Protein AF-A0A7S4M458-F1 (afdb_monomer_lite)

Sequence (243 aa):
MRLVVQAQMPAEQEKVRGAFAAIGSEARRTLVQEMSLSGIENEAFERTPSLLGRPAFLVYYSPAFLRSCVRDDPQATLCILAEVYRAARLMFPRVDQKMEHRSAEDRRTGEAGDHFGPATGNTATTSSSSNDNAGSGSGVTIFIDQLKARTSVSQILGEAENGRCWVLVRKGTTEASVETMELGNVAFQPTQLSEYVLLRLWRGAFAISDPNVHGRGAGGSDRSVLTALSVRTAVRRRPTVHK

Foldseek 3Di:
DVLLVLLVDPVLSVLLVVLLVQFDPQLNCLCLLQVQDPLDAPDGDPPHPPDDWDDHEDEPCLSLLSNQASVPPSNLSSSLVSLLSVFVCVLPPTDPPVVPVVVVVVVPPPDPDDDDDDDDDDDPPPPPPPCPVPVPSQYAYEYEVVSSVDRYLCVQLCCVVVQKFWKWFAPDNRYIYIDIDRVVVVVPCPPRVSGIDTRPSNPVSSPRPPVPCPDDDDDDDDDDPPPDDPPPPPPDDDDDDDD

Organism: NCBI:txid72548

pLDDT: mean 77.65, std 20.91, range [34.03, 98.12]

Structure (mmCIF, N/CA/C/O backbone):
data_AF-A0A7S4M458-F1
#
_entry.id   AF-A0A7S4M458-F1
#
loop_
_atom_site.group_PDB
_atom_site.id
_atom_site.type_symbol
_atom_site.label_atom_id
_atom_site.label_alt_id
_atom_site.label_comp_id
_atom_site.label_asym_id
_atom_site.label_entity_id
_atom_site.label_seq_id
_atom_site.pdbx_PDB_ins_code
_atom_site.Cartn_x
_atom_site.Cartn_y
_atom_site.Cartn_z
_atom_site.occupancy
_atom_site.B_iso_or_equiv
_atom_site.auth_seq_id
_atom_site.auth_comp_id
_atom_site.auth_asym_id
_atom_site.auth_atom_id
_atom_site.pdbx_PDB_model_num
ATOM 1 N N . MET A 1 1 ? -8.024 -4.322 -14.444 1.00 69.69 1 MET A N 1
ATOM 2 C CA . MET A 1 1 ? -7.244 -4.328 -13.184 1.00 69.69 1 MET A CA 1
ATOM 3 C C . MET A 1 1 ? -6.780 -2.900 -12.912 1.00 69.69 1 MET A C 1
ATOM 5 O O . MET A 1 1 ? -6.131 -2.335 -13.784 1.00 69.69 1 MET A O 1
ATOM 9 N N . ARG A 1 2 ? -7.142 -2.293 -11.771 1.00 88.12 2 ARG A N 1
ATOM 10 C CA . ARG A 1 2 ? -6.861 -0.868 -11.476 1.00 88.12 2 ARG A CA 1
ATOM 11 C C . ARG A 1 2 ? -5.360 -0.518 -11.520 1.00 88.12 2 ARG A C 1
ATOM 13 O O . ARG A 1 2 ? -5.024 0.571 -11.962 1.00 88.12 2 ARG A O 1
ATOM 20 N N . LEU A 1 3 ? -4.473 -1.461 -11.178 1.00 90.25 3 LEU A N 1
ATOM 21 C CA . LEU A 1 3 ? -3.007 -1.301 -11.243 1.00 90.25 3 LEU A CA 1
ATOM 22 C C . LEU A 1 3 ? -2.490 -0.854 -12.618 1.00 90.25 3 LEU A C 1
ATOM 24 O O . LEU A 1 3 ? -1.633 0.015 -12.704 1.00 90.25 3 LEU A O 1
ATOM 28 N N . VAL A 1 4 ? -3.029 -1.422 -13.699 1.00 91.75 4 VAL A N 1
ATOM 29 C CA . VAL A 1 4 ? -2.600 -1.088 -15.067 1.00 91.75 4 VAL A CA 1
ATOM 30 C C . VAL A 1 4 ? -2.934 0.374 -15.381 1.00 91.75 4 VAL A C 1
ATOM 32 O O . VAL A 1 4 ? -2.103 1.111 -15.897 1.00 91.75 4 VAL A O 1
ATOM 35 N N . VAL A 1 5 ? -4.118 0.840 -14.978 1.00 92.38 5 VAL A N 1
ATOM 36 C CA . VAL A 1 5 ? -4.527 2.240 -15.175 1.00 92.38 5 VAL A CA 1
ATOM 37 C C . VAL A 1 5 ? -3.615 3.200 -14.400 1.00 92.38 5 VAL A C 1
ATOM 39 O O . VAL A 1 5 ? -3.281 4.270 -14.901 1.00 92.38 5 VAL A O 1
ATOM 42 N N . GLN A 1 6 ? -3.150 2.805 -13.211 1.00 91.94 6 GLN A N 1
ATOM 43 C CA . GLN A 1 6 ? -2.259 3.626 -12.383 1.00 91.94 6 GLN A CA 1
ATOM 44 C C . GLN A 1 6 ? -0.872 3.854 -13.000 1.00 91.94 6 GLN A C 1
ATOM 46 O O . GLN A 1 6 ? -0.263 4.885 -12.723 1.00 91.94 6 GLN A O 1
ATOM 51 N N . ALA A 1 7 ? -0.381 2.932 -13.834 1.00 92.56 7 ALA A N 1
ATOM 52 C CA . ALA A 1 7 ? 0.909 3.077 -14.510 1.00 92.56 7 ALA A CA 1
ATOM 53 C C . ALA A 1 7 ? 0.890 4.157 -15.608 1.00 92.56 7 ALA A C 1
ATOM 55 O O . ALA A 1 7 ? 1.931 4.709 -15.928 1.00 92.56 7 ALA A O 1
ATOM 56 N N . GLN A 1 8 ? -0.286 4.502 -16.153 1.00 92.44 8 GLN A N 1
ATOM 57 C CA . GLN A 1 8 ? -0.518 5.514 -17.201 1.00 92.44 8 GLN A CA 1
ATOM 58 C C . GLN A 1 8 ? 0.159 5.252 -18.564 1.00 92.44 8 GLN A C 1
ATOM 60 O O . GLN A 1 8 ? -0.507 5.383 -19.587 1.00 92.44 8 GLN A O 1
ATOM 65 N N . MET A 1 9 ? 1.430 4.846 -18.607 1.00 95.50 9 MET A N 1
ATOM 66 C CA . MET A 1 9 ? 2.204 4.634 -19.834 1.00 95.50 9 MET A CA 1
ATOM 67 C C . MET A 1 9 ? 2.137 3.172 -20.305 1.00 95.50 9 MET A C 1
ATOM 69 O O . MET A 1 9 ? 2.402 2.280 -19.498 1.00 95.50 9 MET A O 1
ATOM 73 N N . PRO A 1 10 ? 1.888 2.881 -21.600 1.00 95.81 10 PRO A N 1
ATOM 74 C CA . PRO A 1 10 ? 1.777 1.504 -22.105 1.00 95.81 10 PRO A CA 1
ATOM 75 C C . PRO A 1 10 ? 2.987 0.606 -21.796 1.00 95.81 10 PRO A C 1
ATOM 77 O O . PRO A 1 10 ? 2.829 -0.556 -21.432 1.00 95.81 10 PRO A O 1
ATOM 80 N N . ALA A 1 11 ? 4.206 1.148 -21.868 1.00 95.75 11 ALA A N 1
ATOM 81 C CA . ALA A 1 11 ? 5.416 0.394 -21.537 1.00 95.75 11 ALA A CA 1
ATOM 82 C C . ALA A 1 11 ? 5.477 -0.005 -20.048 1.00 95.75 11 ALA A C 1
ATOM 84 O O . ALA A 1 11 ? 5.931 -1.094 -19.708 1.00 95.75 11 ALA A O 1
ATOM 85 N N . GLU A 1 12 ? 5.000 0.859 -19.149 1.00 95.44 12 GLU A N 1
ATOM 86 C CA . GLU A 1 12 ? 4.942 0.578 -17.710 1.00 95.44 12 GLU A CA 1
ATOM 87 C C . GLU A 1 12 ? 3.776 -0.364 -17.380 1.00 95.44 12 GLU A C 1
ATOM 89 O O . GLU A 1 12 ? 3.920 -1.252 -16.543 1.00 95.44 12 GLU A O 1
ATOM 94 N N . GLN A 1 13 ? 2.655 -0.246 -18.097 1.00 96.19 13 GLN A N 1
ATOM 95 C CA . GLN A 1 13 ? 1.521 -1.169 -18.007 1.00 96.19 13 GLN A CA 1
ATOM 96 C C . GLN A 1 13 ? 1.929 -2.620 -18.275 1.00 96.19 13 GLN A C 1
ATOM 98 O O . GLN A 1 13 ? 1.518 -3.519 -17.536 1.00 96.19 13 GLN A O 1
ATOM 103 N N . GLU A 1 14 ? 2.769 -2.845 -19.288 1.00 96.44 14 GLU A N 1
ATOM 104 C CA . GLU A 1 14 ? 3.274 -4.180 -19.608 1.00 96.44 14 GLU A CA 1
ATOM 105 C C . GLU A 1 14 ? 4.145 -4.744 -18.481 1.00 96.44 14 GLU A C 1
ATOM 107 O O . GLU A 1 14 ? 3.958 -5.887 -18.058 1.00 96.44 14 GLU A O 1
ATOM 112 N N . LYS A 1 15 ? 5.038 -3.916 -17.919 1.00 96.50 15 LYS A N 1
ATOM 113 C CA . LYS A 1 15 ? 5.864 -4.298 -16.763 1.00 96.50 15 LYS A CA 1
ATOM 114 C C . LYS A 1 15 ? 5.006 -4.669 -15.557 1.00 96.50 15 LYS A C 1
ATOM 116 O O . LYS A 1 15 ? 5.254 -5.698 -14.933 1.00 96.50 15 LYS A O 1
ATOM 121 N N . VAL A 1 16 ? 3.973 -3.877 -15.252 1.00 96.81 16 VAL A N 1
ATOM 122 C CA . VAL A 1 16 ? 3.023 -4.173 -14.166 1.00 96.81 16 VAL A CA 1
ATOM 123 C C . VAL A 1 16 ? 2.311 -5.499 -14.412 1.00 96.81 16 VAL A C 1
ATOM 125 O O . VAL A 1 16 ? 2.183 -6.298 -13.487 1.00 96.81 16 VAL A O 1
ATOM 128 N N . ARG A 1 17 ? 1.866 -5.763 -15.646 1.00 96.31 17 ARG A N 1
ATOM 129 C CA . ARG A 1 17 ? 1.184 -7.013 -16.005 1.00 96.31 17 ARG A CA 1
ATOM 130 C C . ARG A 1 17 ? 2.093 -8.227 -15.818 1.00 96.31 17 ARG A C 1
ATOM 132 O O . ARG A 1 17 ? 1.684 -9.185 -15.161 1.00 96.31 17 ARG A O 1
ATOM 139 N N . GLY A 1 18 ? 3.314 -8.168 -16.351 1.00 95.81 18 GLY A N 1
ATOM 140 C CA . GLY A 1 18 ? 4.311 -9.229 -16.196 1.00 95.81 18 GLY A CA 1
ATOM 141 C C . GLY A 1 18 ? 4.670 -9.465 -14.728 1.00 95.81 18 GLY A C 1
ATOM 142 O O . GLY A 1 18 ? 4.624 -10.597 -14.249 1.00 95.81 18 GLY A O 1
ATOM 143 N N . ALA A 1 19 ? 4.925 -8.393 -13.975 1.00 95.81 19 ALA A N 1
ATOM 144 C CA . ALA A 1 19 ? 5.232 -8.489 -12.552 1.00 95.81 19 ALA A CA 1
ATOM 145 C C . ALA A 1 19 ? 4.067 -9.059 -11.738 1.00 95.81 19 ALA A C 1
ATOM 147 O O . ALA A 1 19 ? 4.275 -9.932 -10.903 1.00 95.81 19 ALA A O 1
ATOM 148 N N . PHE A 1 20 ? 2.830 -8.643 -12.010 1.00 95.75 20 PHE A N 1
ATOM 149 C CA . PHE A 1 20 ? 1.653 -9.175 -11.325 1.00 95.75 20 PHE A CA 1
ATOM 150 C C . PHE A 1 20 ? 1.470 -10.686 -11.554 1.00 95.75 20 PHE A C 1
ATOM 152 O O . PHE A 1 20 ? 1.022 -11.407 -10.659 1.00 95.75 20 PHE A O 1
ATOM 159 N N . ALA A 1 21 ? 1.834 -11.184 -12.739 1.00 94.88 21 ALA A N 1
ATOM 160 C CA . ALA A 1 21 ? 1.835 -12.614 -13.034 1.00 94.88 21 ALA A CA 1
ATOM 161 C C . ALA A 1 21 ? 2.966 -13.379 -12.320 1.00 94.88 21 ALA A C 1
ATOM 163 O O . ALA A 1 21 ? 2.803 -14.574 -12.065 1.00 94.88 21 ALA A O 1
ATOM 164 N N . ALA A 1 22 ? 4.062 -12.702 -11.967 1.00 94.19 22 ALA A N 1
ATOM 165 C CA . ALA A 1 22 ? 5.244 -13.286 -11.330 1.00 94.19 22 ALA A CA 1
ATOM 166 C C . ALA A 1 22 ? 5.231 -13.230 -9.788 1.00 94.19 22 ALA A C 1
ATOM 168 O O . ALA A 1 22 ? 5.805 -14.106 -9.148 1.00 94.19 22 ALA A O 1
ATOM 169 N N . ILE A 1 23 ? 4.562 -12.248 -9.167 1.00 94.19 23 ILE A N 1
ATOM 170 C CA . ILE A 1 23 ? 4.519 -12.134 -7.696 1.00 94.19 23 ILE A CA 1
ATOM 171 C C . ILE A 1 23 ? 3.819 -13.331 -7.031 1.00 94.19 23 ILE A C 1
ATOM 173 O O . ILE A 1 23 ? 2.905 -13.942 -7.596 1.00 94.19 23 ILE A O 1
ATOM 177 N N . GLY A 1 24 ? 4.194 -13.622 -5.783 1.00 91.31 24 GLY A N 1
ATOM 178 C CA . GLY A 1 24 ? 3.616 -14.710 -4.993 1.00 91.31 24 GLY A CA 1
ATOM 179 C C . GLY A 1 24 ? 2.088 -14.640 -4.856 1.00 91.31 24 GLY A C 1
ATOM 180 O O . GLY A 1 24 ? 1.468 -13.571 -4.905 1.00 91.31 24 GLY A O 1
ATOM 181 N N . SER A 1 25 ? 1.462 -15.802 -4.662 1.00 93.50 25 SER A N 1
ATOM 182 C CA . SER A 1 25 ? -0.001 -15.937 -4.625 1.00 93.50 25 SER A CA 1
ATOM 183 C C . SER A 1 25 ? -0.663 -15.143 -3.488 1.00 93.50 25 SER A C 1
ATOM 185 O O . SER A 1 25 ? -1.759 -14.621 -3.685 1.00 93.50 25 SER A O 1
ATOM 187 N N . GLU A 1 26 ? -0.004 -14.989 -2.332 1.00 93.62 26 GLU A N 1
ATOM 188 C CA . GLU A 1 26 ? -0.490 -14.172 -1.203 1.00 93.62 26 GLU A CA 1
ATOM 189 C C . GLU A 1 26 ? -0.590 -12.684 -1.578 1.00 93.62 26 GLU A C 1
ATOM 191 O O . GLU A 1 26 ? -1.645 -12.066 -1.405 1.00 93.62 26 GLU A O 1
ATOM 196 N N . ALA A 1 27 ? 0.482 -12.115 -2.138 1.00 94.75 27 ALA A N 1
ATOM 197 C CA . ALA A 1 27 ? 0.521 -10.715 -2.557 1.00 94.75 27 ALA A CA 1
ATOM 198 C C . ALA A 1 27 ? -0.504 -10.445 -3.665 1.00 94.75 27 ALA A C 1
ATOM 200 O O . ALA A 1 27 ? -1.299 -9.508 -3.579 1.00 94.75 27 ALA A O 1
ATOM 201 N N . ARG A 1 28 ? -0.551 -11.332 -4.666 1.00 94.94 28 ARG A N 1
ATOM 202 C CA . ARG A 1 28 ? -1.519 -11.264 -5.764 1.00 94.94 28 ARG A CA 1
ATOM 203 C C . ARG A 1 28 ? -2.957 -11.304 -5.257 1.00 94.94 28 ARG A C 1
ATOM 205 O O . ARG A 1 28 ? -3.752 -10.451 -5.639 1.00 94.94 28 ARG A O 1
ATOM 212 N N . ARG A 1 29 ? -3.285 -12.252 -4.368 1.00 93.56 29 ARG A N 1
ATOM 213 C CA . ARG A 1 29 ? -4.617 -12.368 -3.754 1.00 93.56 29 ARG A CA 1
ATOM 214 C C . ARG A 1 29 ? -4.989 -11.088 -3.019 1.00 93.56 29 ARG A C 1
ATOM 216 O O . ARG A 1 29 ? -6.092 -10.598 -3.221 1.00 93.56 29 ARG A O 1
ATOM 223 N N . THR A 1 30 ? -4.067 -10.536 -2.232 1.00 94.69 30 THR A N 1
ATOM 224 C CA . THR A 1 30 ? -4.286 -9.292 -1.481 1.00 94.69 30 THR A CA 1
ATOM 225 C C . THR A 1 30 ? -4.606 -8.129 -2.419 1.00 94.69 30 THR A C 1
ATOM 227 O O . THR A 1 30 ? -5.606 -7.445 -2.218 1.00 94.69 30 THR A O 1
ATOM 230 N N . LEU A 1 31 ? -3.825 -7.944 -3.490 1.00 95.62 31 LEU A N 1
ATOM 231 C CA . LEU A 1 31 ? -4.075 -6.896 -4.486 1.00 95.62 31 LEU A CA 1
ATOM 232 C C . LEU A 1 31 ? -5.420 -7.084 -5.201 1.00 95.62 31 LEU A C 1
ATOM 234 O O . LEU A 1 31 ? -6.180 -6.126 -5.308 1.00 95.62 31 LEU A O 1
ATOM 238 N N . VAL A 1 32 ? -5.751 -8.300 -5.658 1.00 94.06 32 VAL A N 1
ATOM 239 C CA . VAL A 1 32 ? -7.060 -8.586 -6.287 1.00 94.06 32 VAL A CA 1
ATOM 240 C C . VAL A 1 32 ? -8.198 -8.266 -5.327 1.00 94.06 32 VAL A C 1
ATOM 242 O O . VAL A 1 32 ? -9.151 -7.582 -5.694 1.00 94.06 32 VAL A O 1
ATOM 245 N N . GLN A 1 33 ? -8.096 -8.762 -4.099 1.00 92.88 33 GLN A N 1
ATOM 246 C CA . GLN A 1 33 ? -9.137 -8.652 -3.092 1.00 92.88 33 GLN A CA 1
ATOM 247 C C .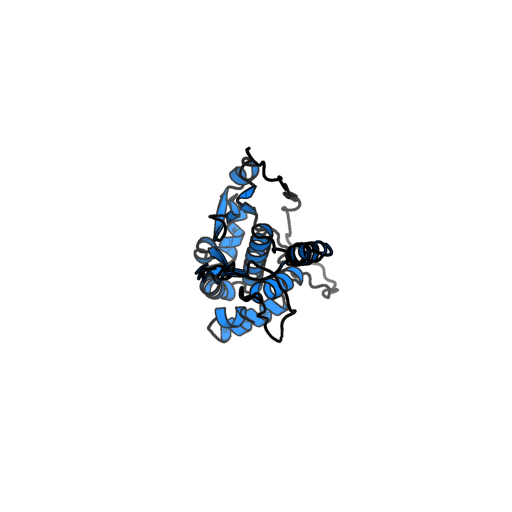 GLN A 1 33 ? -9.371 -7.208 -2.657 1.00 92.88 33 GLN A C 1
ATOM 249 O O . GLN A 1 33 ? -10.516 -6.787 -2.567 1.00 92.88 33 GLN A O 1
ATOM 254 N N . GLU A 1 34 ? -8.316 -6.450 -2.377 1.00 94.81 34 GLU A N 1
ATOM 255 C CA . GLU A 1 34 ? -8.463 -5.111 -1.808 1.00 94.81 34 GLU A CA 1
ATOM 256 C C . GLU A 1 34 ? -8.700 -4.049 -2.887 1.00 94.81 34 GLU A C 1
ATOM 258 O O . GLU A 1 34 ? -9.486 -3.128 -2.679 1.00 94.81 34 GLU A O 1
ATOM 263 N N . MET A 1 35 ? -8.123 -4.203 -4.084 1.00 93.94 35 MET A N 1
ATOM 264 C CA . MET A 1 35 ? -8.357 -3.248 -5.174 1.00 93.94 35 MET A CA 1
ATOM 265 C C . MET A 1 35 ? -9.687 -3.452 -5.901 1.00 93.94 35 MET A C 1
ATOM 267 O O . MET A 1 35 ? -10.073 -2.587 -6.688 1.00 93.94 35 MET A O 1
ATOM 271 N N . SER A 1 36 ? -10.382 -4.566 -5.669 1.00 92.06 36 SER A N 1
ATOM 272 C CA . SER A 1 36 ? -11.717 -4.811 -6.224 1.00 92.06 36 SER A CA 1
ATOM 273 C C . SER A 1 36 ? -12.857 -4.273 -5.372 1.00 92.06 36 SER A C 1
ATOM 275 O O . SER A 1 36 ? -13.982 -4.206 -5.854 1.00 92.06 36 SER A O 1
ATOM 277 N N . LEU A 1 37 ? -12.580 -3.830 -4.146 1.00 91.44 37 LEU A N 1
ATOM 278 C CA . LEU A 1 37 ? -13.585 -3.165 -3.328 1.00 91.44 37 LEU A CA 1
ATOM 279 C C . LEU A 1 37 ? -13.875 -1.769 -3.905 1.00 91.44 37 LEU A C 1
ATOM 281 O O . LEU A 1 37 ? -12.961 -0.971 -4.153 1.00 91.44 37 LEU A O 1
ATOM 285 N N . SER A 1 38 ? -15.154 -1.481 -4.142 1.00 88.31 38 SER A N 1
ATOM 286 C CA . SER A 1 38 ? -15.642 -0.169 -4.589 1.00 88.31 38 SER A CA 1
ATOM 287 C C . SER A 1 38 ? -15.814 0.803 -3.418 1.00 88.31 38 SER A C 1
ATOM 289 O O . SER A 1 38 ? -15.596 1.997 -3.579 1.00 88.31 38 SER A O 1
ATOM 291 N N . GLY A 1 39 ? -16.171 0.287 -2.236 1.00 87.12 39 GLY A N 1
ATOM 292 C CA . GLY A 1 39 ? -16.609 1.095 -1.092 1.00 87.12 39 GLY A CA 1
ATOM 293 C C . GLY A 1 39 ? -18.079 1.513 -1.166 1.00 87.12 39 GLY A C 1
ATOM 294 O O . GLY A 1 39 ? -18.592 2.067 -0.196 1.00 87.12 39 GLY A O 1
ATOM 295 N N . ILE A 1 40 ? -18.751 1.198 -2.275 1.00 86.00 40 ILE A N 1
ATOM 296 C CA . ILE A 1 40 ? -20.174 1.429 -2.507 1.00 86.00 40 ILE A CA 1
ATOM 297 C C . ILE A 1 40 ? -20.912 0.126 -2.206 1.00 86.00 40 ILE A C 1
ATOM 299 O O . ILE A 1 40 ? -20.499 -0.961 -2.616 1.00 86.00 40 ILE A O 1
ATOM 303 N N . GLU A 1 41 ? -21.981 0.229 -1.425 1.00 81.88 41 GLU A N 1
ATOM 304 C CA . GLU A 1 41 ? -22.763 -0.927 -1.009 1.00 81.88 41 GLU A CA 1
ATOM 305 C C . GLU A 1 41 ? -23.444 -1.593 -2.210 1.00 81.88 41 GLU A C 1
ATOM 307 O O . GLU A 1 41 ? -23.962 -0.914 -3.092 1.00 81.88 41 GLU A O 1
ATOM 312 N N . ASN A 1 42 ? -23.421 -2.928 -2.250 1.00 80.06 42 ASN A N 1
ATOM 313 C CA . ASN A 1 42 ? -23.964 -3.754 -3.336 1.00 80.06 42 ASN A CA 1
ATOM 314 C C . ASN A 1 42 ? -23.340 -3.529 -4.728 1.00 80.06 42 ASN A C 1
ATOM 316 O O . ASN A 1 42 ? -23.795 -4.136 -5.696 1.00 80.06 42 ASN A O 1
ATOM 320 N N . GLU A 1 43 ? -22.275 -2.731 -4.848 1.00 85.75 43 GLU A N 1
ATOM 321 C CA . GLU A 1 43 ? -21.524 -2.604 -6.095 1.00 85.75 43 GLU A CA 1
ATOM 322 C C . GLU A 1 43 ? -20.380 -3.623 -6.136 1.00 85.75 43 GLU A C 1
ATOM 324 O O . GLU A 1 43 ? -19.501 -3.642 -5.270 1.00 85.75 43 GLU A O 1
ATOM 329 N N . ALA A 1 44 ? -20.366 -4.454 -7.177 1.00 86.25 44 ALA A N 1
ATOM 330 C CA . ALA A 1 44 ? -19.295 -5.401 -7.453 1.00 86.25 44 ALA A CA 1
ATOM 331 C C . ALA A 1 44 ? -18.885 -5.323 -8.927 1.00 86.25 44 ALA A C 1
ATOM 333 O O . ALA A 1 44 ? -19.715 -5.147 -9.817 1.00 86.25 44 ALA A O 1
ATOM 334 N N . PHE A 1 45 ? -17.592 -5.495 -9.198 1.00 85.88 45 PHE A N 1
ATOM 335 C CA . PHE A 1 45 ? -17.107 -5.627 -10.568 1.00 85.88 45 PHE A CA 1
ATOM 336 C C . PHE A 1 45 ? -17.444 -7.016 -11.110 1.00 85.88 45 PHE A C 1
ATOM 338 O O . PHE A 1 45 ? -17.079 -8.010 -10.490 1.00 85.88 45 PHE A O 1
ATOM 345 N N . GLU A 1 46 ? -18.021 -7.080 -12.311 1.00 86.75 46 GLU A N 1
ATOM 346 C CA . GLU A 1 46 ? -18.479 -8.310 -12.985 1.00 86.75 46 GLU A CA 1
ATOM 347 C C . GLU A 1 46 ? -17.467 -9.473 -12.943 1.00 86.75 46 GLU A C 1
ATOM 349 O O . GLU A 1 46 ? -17.832 -10.629 -12.765 1.00 86.75 46 GLU A O 1
ATOM 354 N N . ARG A 1 47 ? -16.169 -9.171 -13.077 1.00 84.75 47 ARG A N 1
ATOM 355 C CA . ARG A 1 47 ? -15.086 -10.172 -13.132 1.00 84.75 47 ARG A CA 1
ATOM 356 C C . ARG A 1 47 ? -14.366 -10.407 -11.808 1.00 84.75 47 ARG A C 1
ATOM 358 O O . ARG A 1 47 ? -13.259 -10.950 -11.808 1.00 84.75 47 ARG A O 1
ATOM 365 N N . THR A 1 48 ? -14.931 -9.960 -10.695 1.00 79.50 48 THR A N 1
ATOM 366 C CA . THR A 1 48 ? -14.301 -10.131 -9.385 1.00 79.50 48 THR A CA 1
ATOM 367 C C . THR A 1 48 ? -15.254 -10.864 -8.457 1.00 79.50 48 THR A C 1
ATOM 369 O O . THR A 1 48 ? -16.459 -10.651 -8.568 1.00 79.50 48 THR A O 1
ATOM 372 N N . PRO A 1 49 ? -14.764 -11.740 -7.557 1.00 73.81 49 PRO A N 1
ATOM 373 C CA . PRO A 1 49 ? -15.640 -12.360 -6.578 1.00 73.81 49 PRO A CA 1
ATOM 374 C C . PRO A 1 49 ? -16.409 -11.263 -5.848 1.00 73.81 49 PRO A C 1
ATOM 376 O O . PRO A 1 49 ? -15.813 -10.234 -5.518 1.00 73.81 49 PRO A O 1
ATOM 379 N N . SER A 1 50 ? -17.705 -11.477 -5.621 1.00 69.25 50 SER A N 1
ATOM 380 C CA . SER A 1 50 ? -18.581 -10.563 -4.886 1.00 69.25 50 SER A CA 1
ATOM 381 C C . SER A 1 50 ? -18.124 -10.480 -3.431 1.00 69.25 50 SER A C 1
ATOM 383 O O . SER A 1 50 ? -18.675 -11.108 -2.529 1.00 69.25 50 SER A O 1
ATOM 385 N N . LEU A 1 51 ? -17.031 -9.760 -3.205 1.00 73.38 51 LEU A N 1
ATOM 386 C CA . LEU A 1 51 ? -16.469 -9.520 -1.896 1.00 73.38 51 LEU A CA 1
ATOM 387 C C . LEU A 1 51 ? -17.232 -8.352 -1.300 1.00 73.38 51 LEU A C 1
ATOM 389 O O . LEU A 1 51 ? -16.835 -7.198 -1.419 1.00 73.38 51 LEU A O 1
ATOM 393 N N . LEU A 1 52 ? -18.335 -8.683 -0.642 1.00 72.00 52 LEU A N 1
ATOM 394 C CA . LEU A 1 52 ? -18.995 -7.760 0.260 1.00 72.00 52 LEU A CA 1
ATOM 395 C C . LEU A 1 52 ? -18.053 -7.498 1.441 1.00 72.00 52 LEU A C 1
ATOM 397 O O . LEU A 1 52 ? -17.418 -8.409 1.986 1.00 72.00 52 LEU A O 1
ATOM 401 N N . GLY A 1 53 ? -17.888 -6.231 1.793 1.00 73.06 53 GLY A N 1
ATOM 402 C CA . GLY A 1 53 ? -17.050 -5.852 2.918 1.00 73.06 53 GLY A CA 1
ATOM 403 C C . GLY A 1 53 ? -16.573 -4.416 2.837 1.00 73.06 53 GLY A C 1
ATOM 404 O O . GLY A 1 53 ? -16.042 -3.961 1.827 1.00 73.06 53 GLY A O 1
ATOM 405 N N . ARG A 1 54 ? -16.725 -3.720 3.955 1.00 82.88 54 ARG A N 1
ATOM 406 C CA . ARG A 1 54 ? -16.213 -2.374 4.191 1.00 82.88 54 ARG A CA 1
ATOM 407 C C . ARG A 1 54 ? -15.247 -2.417 5.382 1.00 82.88 54 ARG A C 1
ATOM 409 O O . ARG A 1 54 ? -15.418 -3.288 6.232 1.00 82.88 54 ARG A O 1
ATOM 416 N N . PRO A 1 55 ? -14.253 -1.520 5.476 1.00 93.06 55 PRO A N 1
ATOM 417 C CA . PRO A 1 55 ? -14.013 -0.399 4.570 1.00 93.06 55 PRO A CA 1
ATOM 418 C C . PRO A 1 55 ? -13.282 -0.784 3.277 1.00 93.06 55 PRO A C 1
ATOM 420 O O . PRO A 1 55 ? -12.560 -1.788 3.249 1.00 93.06 55 PRO A O 1
ATOM 423 N N . ALA A 1 56 ? -13.455 0.029 2.231 1.00 94.31 56 ALA A N 1
ATOM 424 C CA . ALA A 1 56 ? -12.611 0.011 1.034 1.00 94.31 56 ALA A CA 1
ATOM 425 C C . ALA A 1 56 ? -11.434 0.979 1.205 1.00 94.31 56 ALA A C 1
ATOM 427 O O . ALA A 1 56 ? -11.548 1.983 1.908 1.00 94.31 56 ALA A O 1
ATOM 428 N N . PHE A 1 57 ? -10.303 0.683 0.567 1.00 95.94 57 PHE A N 1
ATOM 429 C CA . PHE A 1 57 ? -9.073 1.448 0.753 1.00 95.94 57 PHE A CA 1
ATOM 430 C C . PHE A 1 57 ? -8.751 2.335 -0.446 1.00 95.94 57 PHE A C 1
ATOM 432 O O . PHE A 1 57 ? -8.570 1.847 -1.565 1.00 95.94 57 PHE A O 1
ATOM 439 N N . LEU A 1 58 ? -8.578 3.628 -0.181 1.00 96.38 58 LEU A N 1
ATOM 440 C CA . LEU A 1 58 ? -7.974 4.580 -1.102 1.00 96.38 58 LEU A CA 1
ATOM 441 C C . LEU A 1 58 ? -6.504 4.774 -0.716 1.00 96.38 58 LEU A C 1
ATOM 443 O O . LEU A 1 58 ? -6.198 5.488 0.231 1.00 96.38 58 LEU A O 1
ATOM 447 N N . VAL A 1 59 ? -5.580 4.152 -1.450 1.00 97.50 59 VAL A N 1
ATOM 448 C CA . VAL A 1 59 ? -4.138 4.353 -1.225 1.00 97.50 59 VAL A CA 1
ATOM 449 C C . VAL A 1 59 ? -3.677 5.591 -1.992 1.00 97.50 59 VAL A C 1
ATOM 451 O O . VAL A 1 59 ? -3.420 5.547 -3.200 1.00 97.50 59 VAL A O 1
ATOM 454 N N . TYR A 1 60 ? -3.600 6.712 -1.285 1.00 97.56 60 TYR A N 1
ATOM 455 C CA . TYR A 1 60 ? -3.200 8.000 -1.830 1.00 97.56 60 TYR A CA 1
ATOM 456 C C . TYR A 1 60 ? -1.723 7.984 -2.242 1.00 97.56 60 TYR A C 1
ATOM 458 O O . TYR A 1 60 ? -0.885 7.442 -1.535 1.00 97.56 60 TYR A O 1
ATOM 466 N N . TYR A 1 61 ? -1.400 8.562 -3.401 1.00 97.69 61 TYR A N 1
ATOM 467 C CA . TYR A 1 61 ? -0.102 8.460 -4.097 1.00 97.69 61 TYR A CA 1
ATOM 468 C C . TYR A 1 61 ? 0.288 7.092 -4.679 1.00 97.69 61 TYR A C 1
ATOM 470 O O . TYR A 1 61 ? 1.333 7.020 -5.327 1.00 97.69 61 TYR A O 1
ATOM 478 N N . SER A 1 62 ? -0.545 6.047 -4.591 1.00 97.19 62 SER A N 1
ATOM 479 C CA . SER A 1 62 ? -0.272 4.757 -5.259 1.00 97.19 62 SER A CA 1
ATOM 480 C C . SER A 1 62 ? 0.108 4.888 -6.751 1.00 97.19 62 SER A C 1
ATOM 482 O O . SER A 1 62 ? 1.119 4.299 -7.137 1.00 97.19 62 SER A O 1
ATOM 484 N N . PRO A 1 63 ? -0.563 5.718 -7.583 1.00 97.19 63 PRO A N 1
ATOM 485 C CA . PRO A 1 63 ? -0.145 5.923 -8.974 1.00 97.19 63 PRO A CA 1
ATOM 486 C C . PRO A 1 63 ? 1.229 6.588 -9.126 1.00 97.19 63 PRO A C 1
ATOM 488 O O . PRO A 1 63 ? 1.985 6.271 -10.039 1.00 97.19 63 PRO A O 1
ATOM 491 N N . ALA A 1 64 ? 1.571 7.536 -8.251 1.00 96.62 64 ALA A N 1
ATOM 492 C CA . ALA A 1 64 ? 2.872 8.199 -8.296 1.00 96.62 64 ALA A CA 1
ATOM 493 C C . ALA A 1 64 ? 3.992 7.245 -7.864 1.00 96.62 64 ALA A C 1
ATOM 495 O O . ALA A 1 64 ? 5.010 7.166 -8.542 1.00 96.62 64 ALA A O 1
ATOM 496 N N . PHE A 1 65 ? 3.765 6.486 -6.791 1.00 96.81 65 PHE A N 1
ATOM 497 C CA . PHE A 1 65 ? 4.674 5.446 -6.320 1.00 96.81 65 PHE A CA 1
ATOM 498 C C . PHE A 1 65 ? 4.939 4.386 -7.398 1.00 96.81 65 PHE A C 1
ATOM 500 O O . PHE A 1 65 ? 6.093 4.096 -7.708 1.00 96.81 65 PHE A O 1
ATOM 507 N N . LEU A 1 66 ? 3.876 3.862 -8.024 1.00 96.44 66 LEU A N 1
ATOM 508 C CA . LEU A 1 66 ? 3.991 2.829 -9.051 1.00 96.44 66 LEU A CA 1
ATOM 509 C C . LEU A 1 66 ? 4.826 3.320 -10.241 1.00 96.44 66 LEU A C 1
ATOM 511 O O . LEU A 1 66 ? 5.759 2.633 -10.634 1.00 96.44 66 LEU A O 1
ATOM 515 N N . ARG A 1 67 ? 4.556 4.523 -10.766 1.00 95.44 67 ARG A N 1
ATOM 516 C CA . ARG A 1 67 ? 5.307 5.094 -11.903 1.00 95.44 67 ARG A CA 1
ATOM 517 C C . ARG A 1 67 ? 6.802 5.269 -11.616 1.00 95.44 67 ARG A C 1
ATOM 519 O O . ARG A 1 67 ? 7.616 5.063 -12.511 1.00 95.44 67 ARG A O 1
ATOM 526 N N . SER A 1 68 ? 7.165 5.627 -10.383 1.00 95.50 68 SER A N 1
ATOM 527 C CA . SER A 1 68 ? 8.570 5.780 -9.990 1.00 95.50 68 SER A CA 1
ATOM 528 C C . SER A 1 68 ? 9.272 4.428 -9.858 1.00 95.50 68 SER A C 1
ATOM 530 O O . SER A 1 68 ? 10.280 4.193 -10.517 1.00 95.50 68 SER A O 1
ATOM 532 N N . CYS A 1 69 ? 8.722 3.513 -9.056 1.00 95.38 69 CYS A N 1
ATOM 533 C CA . CYS A 1 69 ? 9.446 2.308 -8.642 1.00 95.38 69 CYS A CA 1
ATOM 534 C C . CYS A 1 69 ? 9.313 1.122 -9.614 1.00 95.38 69 CYS A C 1
ATOM 536 O O . CYS A 1 69 ? 10.177 0.244 -9.630 1.00 95.38 69 CYS A O 1
ATOM 538 N N . VAL A 1 70 ? 8.286 1.099 -10.478 1.00 95.94 70 VAL A N 1
ATOM 539 C CA . VAL A 1 70 ? 8.077 0.010 -11.460 1.00 95.94 70 VAL A CA 1
ATOM 540 C C . VAL A 1 70 ? 9.201 -0.093 -12.495 1.00 95.94 70 VAL A C 1
ATOM 542 O O . VAL A 1 70 ? 9.363 -1.124 -13.149 1.00 95.94 70 VAL A O 1
ATOM 545 N N . ARG A 1 71 ? 9.964 0.988 -12.688 1.00 95.25 71 ARG A N 1
ATOM 546 C CA . ARG A 1 71 ? 11.085 1.026 -13.631 1.00 95.25 71 ARG A CA 1
ATOM 547 C C . ARG A 1 71 ? 12.280 0.228 -13.129 1.00 95.25 71 ARG A C 1
ATOM 549 O O . ARG A 1 71 ? 12.930 -0.400 -13.962 1.00 95.25 71 ARG A O 1
ATOM 556 N N . ASP A 1 72 ? 12.485 0.234 -11.815 1.00 94.25 72 ASP A N 1
ATOM 557 C CA . ASP A 1 72 ? 13.612 -0.403 -11.138 1.00 94.25 72 ASP A CA 1
ATOM 558 C C . ASP A 1 72 ? 13.302 -1.871 -10.832 1.00 94.25 72 ASP A C 1
ATOM 560 O O . ASP A 1 72 ? 13.977 -2.768 -11.326 1.00 94.25 72 ASP A O 1
ATOM 564 N N . ASP A 1 73 ? 12.243 -2.122 -10.055 1.00 95.62 73 ASP A N 1
ATOM 565 C CA . ASP A 1 73 ? 11.810 -3.472 -9.692 1.00 95.62 73 ASP A CA 1
ATOM 566 C C . ASP A 1 73 ? 10.276 -3.528 -9.600 1.00 95.62 73 ASP A C 1
ATOM 568 O O . ASP A 1 73 ? 9.679 -3.191 -8.567 1.00 95.62 73 ASP A O 1
ATOM 572 N N . PRO A 1 74 ? 9.595 -3.953 -10.679 1.00 95.69 74 PRO A N 1
ATOM 573 C CA . PRO A 1 74 ? 8.143 -3.980 -10.708 1.00 95.69 74 PRO A CA 1
ATOM 574 C C . PRO A 1 74 ? 7.554 -5.044 -9.769 1.00 95.69 74 PRO A C 1
ATOM 576 O O . PRO A 1 74 ? 6.449 -4.850 -9.261 1.00 95.69 74 PRO A O 1
ATOM 579 N N . GLN A 1 75 ? 8.264 -6.144 -9.490 1.00 95.25 75 GLN A N 1
ATOM 580 C CA . GLN A 1 75 ? 7.753 -7.204 -8.614 1.00 95.25 75 GLN A CA 1
ATOM 581 C C . GLN A 1 75 ? 7.784 -6.766 -7.153 1.00 95.25 75 GLN A C 1
ATOM 583 O O . GLN A 1 75 ? 6.762 -6.856 -6.463 1.00 95.25 75 GLN A O 1
ATOM 588 N N . ALA A 1 76 ? 8.918 -6.239 -6.690 1.00 94.56 76 ALA A N 1
ATOM 589 C CA . ALA A 1 76 ? 9.035 -5.724 -5.331 1.00 94.56 76 ALA A CA 1
ATOM 590 C C . ALA A 1 76 ? 8.093 -4.534 -5.103 1.00 94.56 76 ALA A C 1
ATOM 592 O O . ALA A 1 76 ? 7.425 -4.477 -4.072 1.00 94.56 76 ALA A O 1
ATOM 593 N N . THR A 1 77 ? 7.942 -3.646 -6.094 1.00 96.12 77 THR A N 1
ATOM 594 C CA . THR A 1 77 ? 6.981 -2.528 -6.039 1.00 96.12 77 THR A CA 1
ATOM 595 C C . THR A 1 77 ? 5.552 -3.014 -5.771 1.00 96.12 77 THR A C 1
ATOM 597 O O . THR A 1 77 ? 4.870 -2.495 -4.882 1.00 96.12 77 THR A O 1
ATOM 600 N N . LEU A 1 78 ? 5.088 -4.037 -6.499 1.00 96.25 78 LEU A N 1
ATOM 601 C CA . LEU A 1 78 ? 3.752 -4.602 -6.285 1.00 96.25 78 LEU A CA 1
ATOM 602 C C . LEU A 1 78 ? 3.627 -5.304 -4.932 1.00 96.25 78 LEU A C 1
ATOM 604 O O . LEU A 1 78 ? 2.579 -5.209 -4.290 1.00 96.25 78 LEU A O 1
ATOM 608 N N . CYS A 1 79 ? 4.676 -5.981 -4.473 1.00 95.75 79 CYS A N 1
ATOM 609 C CA . CYS A 1 79 ? 4.645 -6.627 -3.169 1.00 95.75 79 CYS A CA 1
ATOM 610 C C . CYS A 1 79 ? 4.641 -5.616 -2.007 1.00 95.75 79 CYS A C 1
ATOM 612 O O . CYS A 1 79 ? 3.956 -5.855 -1.014 1.00 95.75 79 CYS A O 1
ATOM 614 N N . ILE A 1 80 ? 5.320 -4.469 -2.143 1.00 96.31 80 I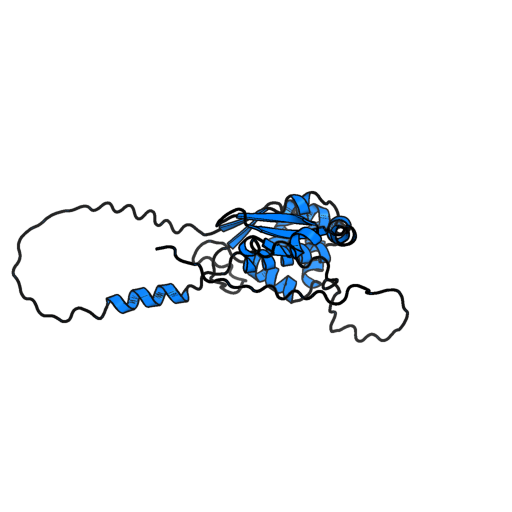LE A N 1
ATOM 615 C CA . ILE A 1 80 ? 5.227 -3.353 -1.187 1.00 96.31 80 ILE A CA 1
ATOM 616 C C . ILE A 1 80 ? 3.777 -2.861 -1.102 1.00 96.31 80 ILE A C 1
ATOM 618 O O . ILE A 1 80 ? 3.225 -2.776 -0.005 1.00 96.31 80 ILE A O 1
ATOM 622 N N . LEU A 1 81 ? 3.120 -2.607 -2.243 1.00 97.19 81 LEU A N 1
ATOM 623 C CA . LEU A 1 81 ? 1.704 -2.209 -2.251 1.00 97.19 81 LEU A CA 1
ATOM 624 C C . LEU A 1 81 ? 0.803 -3.272 -1.614 1.00 97.19 81 LEU A C 1
ATOM 626 O O . LEU A 1 81 ? -0.076 -2.934 -0.822 1.00 97.19 81 LEU A O 1
ATOM 630 N N . ALA A 1 82 ? 1.023 -4.551 -1.925 1.00 96.81 82 ALA A N 1
ATOM 631 C CA . ALA A 1 82 ? 0.267 -5.645 -1.324 1.00 96.81 82 ALA A CA 1
ATOM 632 C C . ALA A 1 82 ? 0.414 -5.659 0.206 1.00 96.81 82 ALA A C 1
ATOM 634 O O . ALA A 1 82 ? -0.571 -5.848 0.920 1.00 96.81 82 ALA A O 1
ATOM 635 N N . GLU A 1 83 ? 1.618 -5.409 0.719 1.00 97.06 83 GLU A N 1
ATOM 636 C CA . GLU A 1 83 ? 1.878 -5.353 2.155 1.00 97.06 83 GLU A CA 1
ATOM 637 C C . GLU A 1 83 ? 1.203 -4.142 2.823 1.00 97.06 83 GLU A C 1
ATOM 639 O O . GLU A 1 83 ? 0.656 -4.296 3.917 1.00 97.06 83 GLU A O 1
ATOM 644 N N . VAL A 1 84 ? 1.145 -2.982 2.155 1.00 97.31 84 VAL A N 1
ATOM 645 C CA . VAL A 1 84 ? 0.366 -1.818 2.624 1.00 97.31 84 VAL A CA 1
ATOM 646 C C . VAL A 1 84 ? -1.118 -2.172 2.741 1.00 97.31 84 VAL A C 1
ATOM 648 O O . VAL A 1 84 ? -1.718 -1.945 3.791 1.00 97.31 84 VAL A O 1
ATOM 651 N N . TYR A 1 85 ? -1.709 -2.789 1.713 1.00 97.62 85 TYR A N 1
ATOM 652 C CA . TYR A 1 85 ? -3.110 -3.227 1.751 1.00 97.62 85 TYR A CA 1
ATOM 653 C C . TYR A 1 85 ? -3.367 -4.274 2.841 1.00 97.62 85 TYR A C 1
ATOM 655 O O . TYR A 1 85 ? -4.367 -4.197 3.559 1.00 97.62 85 TYR A O 1
ATOM 663 N N . ARG A 1 86 ? -2.455 -5.236 3.012 1.00 96.31 86 ARG A N 1
ATOM 664 C CA . ARG A 1 86 ? -2.549 -6.250 4.069 1.00 96.31 86 ARG A CA 1
ATOM 665 C C . ARG A 1 86 ? -2.526 -5.610 5.456 1.00 96.31 86 ARG A C 1
ATOM 667 O O . ARG A 1 86 ? -3.350 -5.952 6.304 1.00 96.31 86 ARG A O 1
ATOM 674 N N . ALA A 1 87 ? -1.591 -4.693 5.695 1.00 96.25 87 ALA A N 1
ATOM 675 C CA . ALA A 1 87 ? -1.486 -3.975 6.959 1.00 96.25 87 ALA A CA 1
ATOM 676 C C . ALA A 1 87 ? -2.716 -3.096 7.211 1.00 96.25 87 ALA A C 1
ATOM 678 O O . ALA A 1 87 ? -3.264 -3.119 8.314 1.00 96.25 87 ALA A O 1
ATOM 679 N N . ALA A 1 88 ? -3.215 -2.414 6.176 1.00 96.31 88 ALA A N 1
ATOM 680 C CA . ALA A 1 88 ? -4.453 -1.649 6.248 1.00 96.31 88 ALA A CA 1
ATOM 681 C C . ALA A 1 88 ? -5.636 -2.547 6.616 1.00 96.31 88 ALA A C 1
ATOM 683 O O . ALA A 1 88 ? -6.430 -2.177 7.471 1.00 96.31 88 ALA A O 1
ATOM 684 N N . ARG A 1 89 ? -5.729 -3.766 6.075 1.00 95.31 89 ARG A N 1
ATOM 685 C CA . ARG A 1 89 ? -6.795 -4.710 6.444 1.00 95.31 89 ARG A CA 1
ATOM 686 C C . ARG A 1 89 ? -6.696 -5.209 7.887 1.00 95.31 89 ARG A C 1
ATOM 688 O O . ARG A 1 89 ? -7.730 -5.426 8.515 1.00 95.31 89 ARG A O 1
ATOM 695 N N . LEU A 1 90 ? -5.486 -5.380 8.423 1.00 93.69 90 LEU A N 1
ATOM 696 C CA . LEU A 1 90 ? -5.305 -5.681 9.848 1.00 93.69 90 LEU A CA 1
ATOM 697 C C . LEU A 1 90 ? -5.743 -4.511 10.733 1.00 93.69 90 LEU A C 1
ATOM 699 O O . LEU A 1 90 ? -6.379 -4.726 11.762 1.00 93.69 90 LEU A O 1
ATOM 703 N N . MET A 1 91 ? -5.407 -3.288 10.325 1.00 93.56 91 MET A N 1
ATOM 704 C CA . MET A 1 91 ? -5.748 -2.070 11.053 1.00 93.56 91 MET A CA 1
ATOM 705 C C . MET A 1 91 ? -7.242 -1.734 10.943 1.00 93.56 91 MET A C 1
ATOM 707 O O . MET A 1 91 ? -7.863 -1.329 11.920 1.00 93.56 91 MET A O 1
ATOM 711 N N . PHE A 1 92 ? -7.856 -1.948 9.787 1.00 93.25 92 PHE A N 1
ATOM 712 C CA . PHE A 1 92 ? -9.263 -1.670 9.516 1.00 93.25 92 PHE A CA 1
ATOM 713 C C . PHE A 1 92 ? -9.965 -2.964 9.067 1.00 93.25 92 PHE A C 1
ATOM 715 O O . PHE A 1 92 ? -10.157 -3.199 7.863 1.00 93.25 92 PHE A O 1
ATOM 722 N N . PRO A 1 93 ? -10.320 -3.845 10.028 1.00 92.81 93 PRO A N 1
ATOM 723 C CA . PRO A 1 93 ? -11.004 -5.098 9.739 1.00 92.81 93 PRO A CA 1
ATOM 724 C C . PRO A 1 93 ? -12.314 -4.880 8.988 1.00 92.81 93 PRO A C 1
ATOM 726 O O . PRO A 1 93 ? -12.923 -3.812 9.058 1.00 92.81 93 PRO A O 1
ATOM 729 N N . ARG A 1 94 ? -12.760 -5.917 8.278 1.00 89.31 94 ARG A N 1
ATOM 730 C CA . ARG A 1 94 ? -14.072 -5.893 7.636 1.00 89.31 94 ARG A CA 1
ATOM 731 C C . ARG A 1 94 ? -15.162 -5.909 8.702 1.00 89.31 94 ARG A C 1
ATOM 733 O O . ARG A 1 94 ? -15.057 -6.662 9.668 1.00 89.31 94 ARG A O 1
ATOM 740 N N . VAL A 1 95 ? -16.198 -5.100 8.517 1.00 83.19 95 VAL A N 1
ATOM 741 C CA . VAL A 1 95 ? -17.440 -5.258 9.279 1.00 83.19 95 VAL A CA 1
ATOM 742 C C . VAL A 1 95 ? -18.206 -6.408 8.629 1.00 83.19 95 VAL A C 1
ATOM 744 O O . VAL A 1 95 ? -18.604 -6.308 7.468 1.00 83.19 95 VAL A O 1
ATOM 747 N N . ASP A 1 96 ? -18.342 -7.531 9.335 1.00 68.44 96 ASP A N 1
ATOM 748 C CA . ASP A 1 96 ? -19.122 -8.668 8.847 1.00 68.44 96 ASP A CA 1
ATOM 749 C C . ASP A 1 96 ? -20.608 -8.281 8.817 1.00 68.44 96 ASP A C 1
ATOM 751 O O . ASP A 1 96 ? -21.221 -8.077 9.865 1.00 68.44 96 ASP A O 1
ATOM 755 N N . GLN A 1 97 ? -21.223 -8.262 7.629 1.00 55.06 97 GLN A N 1
ATOM 756 C CA . GLN A 1 97 ? -22.662 -7.985 7.457 1.00 55.06 97 GLN A CA 1
ATOM 757 C C . GLN A 1 97 ? -23.578 -8.982 8.201 1.00 55.06 97 GLN A C 1
ATOM 759 O O . GLN A 1 97 ? -24.773 -8.748 8.358 1.00 55.06 97 GLN A O 1
ATOM 764 N N . LYS A 1 98 ? -23.042 -10.100 8.714 1.00 55.06 98 LYS A N 1
ATOM 765 C CA . LYS A 1 98 ? -23.830 -11.119 9.426 1.00 55.06 98 LYS A CA 1
ATOM 766 C C . LYS A 1 98 ? -24.444 -10.645 10.746 1.00 55.06 98 LYS A C 1
ATOM 768 O O . LYS A 1 98 ? -25.371 -11.303 11.214 1.00 55.06 98 LYS A O 1
ATOM 773 N N . MET A 1 99 ? -23.960 -9.561 11.360 1.00 54.12 99 MET A N 1
ATOM 774 C CA . MET A 1 99 ? -24.562 -9.069 12.609 1.00 54.12 99 MET A CA 1
ATOM 775 C C . MET A 1 99 ? -25.836 -8.244 12.401 1.00 54.12 99 MET A C 1
ATOM 777 O O . MET A 1 99 ? -26.663 -8.208 13.307 1.00 54.12 99 MET A O 1
ATOM 781 N N . GLU A 1 100 ? -26.048 -7.637 11.233 1.00 55.81 100 GLU A N 1
ATOM 782 C CA . GLU A 1 100 ? -27.184 -6.722 11.045 1.00 55.81 100 GLU A CA 1
ATOM 783 C C . GLU A 1 100 ? -28.506 -7.455 10.787 1.00 55.81 100 GLU A C 1
ATOM 785 O O . GLU A 1 100 ? -29.556 -7.006 11.245 1.00 55.81 100 GLU A O 1
ATOM 790 N N . HIS A 1 101 ? -28.474 -8.641 10.171 1.00 52.16 101 HIS A N 1
ATOM 791 C CA . HIS A 1 101 ? -29.703 -9.404 9.921 1.00 52.16 101 HIS A CA 1
ATOM 792 C C . HIS A 1 101 ? -30.337 -10.013 11.180 1.00 52.16 101 HIS A C 1
ATOM 794 O O . HIS A 1 101 ? -31.548 -10.217 11.202 1.00 52.16 101 HIS A O 1
ATOM 800 N N . ARG A 1 102 ? -29.568 -10.265 12.250 1.00 56.03 102 ARG A N 1
ATOM 801 C CA . ARG A 1 102 ? -30.121 -10.866 13.480 1.00 56.03 102 ARG A CA 1
ATOM 802 C C . ARG A 1 102 ? -30.963 -9.897 14.314 1.00 56.03 102 ARG A C 1
ATOM 804 O O . ARG A 1 102 ? -31.835 -10.349 15.041 1.00 56.03 102 ARG A O 1
ATOM 811 N N . SER A 1 103 ? -30.764 -8.587 14.178 1.00 56.56 103 SER A N 1
ATOM 812 C CA . SER A 1 103 ? -31.523 -7.586 14.946 1.00 56.56 103 SER A CA 1
ATOM 813 C C . SER A 1 103 ? -32.876 -7.226 14.320 1.00 56.56 103 SER A C 1
ATOM 815 O O . SER A 1 103 ? -33.706 -6.598 14.976 1.00 56.56 103 SER A O 1
ATOM 817 N N . ALA A 1 104 ? -33.110 -7.591 13.056 1.00 57.53 104 ALA A N 1
ATOM 818 C CA . ALA A 1 104 ? -34.365 -7.296 12.362 1.00 57.53 104 ALA A CA 1
ATOM 819 C C . ALA A 1 104 ? -35.444 -8.370 12.594 1.00 57.53 104 ALA A C 1
ATOM 821 O O . ALA A 1 104 ? -36.634 -8.063 12.539 1.00 57.53 104 ALA A O 1
ATOM 822 N N . GLU A 1 105 ? -35.044 -9.613 12.865 1.00 59.88 105 GLU A N 1
ATOM 823 C CA . GLU A 1 105 ? -35.966 -10.750 12.973 1.00 59.88 105 GLU A CA 1
ATOM 824 C C . GLU A 1 105 ? -36.578 -10.886 14.382 1.00 59.88 105 GLU A C 1
ATOM 826 O O . GLU A 1 105 ? -37.745 -11.245 14.510 1.00 59.88 105 GLU A O 1
ATOM 831 N N . ASP A 1 106 ? -35.868 -10.436 15.424 1.00 58.03 106 ASP A N 1
ATOM 832 C CA . ASP A 1 106 ? -36.345 -10.435 16.822 1.00 58.03 106 ASP A CA 1
ATOM 833 C C . ASP A 1 106 ? -37.422 -9.370 17.128 1.00 58.03 106 ASP A C 1
ATOM 835 O O . ASP A 1 106 ? -37.967 -9.322 18.228 1.00 58.03 106 ASP A O 1
ATOM 839 N N . ARG A 1 107 ? -37.769 -8.508 16.160 1.00 58.94 107 ARG A N 1
ATOM 840 C CA . ARG A 1 107 ? -38.873 -7.536 16.296 1.00 58.94 107 ARG A CA 1
ATOM 841 C C . ARG A 1 107 ? -40.220 -8.039 15.774 1.00 58.94 107 ARG A C 1
ATOM 843 O O . ARG A 1 107 ? -41.199 -7.311 15.891 1.00 58.94 107 ARG A O 1
ATOM 850 N N . ARG A 1 108 ? -40.304 -9.241 15.189 1.00 60.00 108 ARG A N 1
ATOM 851 C CA . ARG A 1 108 ? -41.562 -9.757 14.605 1.00 60.00 108 ARG A CA 1
ATOM 852 C C . ARG A 1 108 ? -42.325 -10.763 15.472 1.00 60.00 108 ARG A C 1
ATOM 854 O O . ARG A 1 108 ? -43.404 -11.178 15.070 1.00 60.00 108 ARG A O 1
ATOM 861 N N . THR A 1 109 ? -41.829 -11.138 16.649 1.00 62.84 109 THR A N 1
ATOM 862 C CA . THR A 1 109 ? -42.451 -12.181 17.494 1.00 62.84 109 THR A CA 1
ATOM 863 C C . THR A 1 109 ? -43.229 -11.668 18.708 1.00 62.84 109 THR A C 1
ATOM 865 O O . THR A 1 109 ? -43.673 -12.473 19.521 1.00 62.84 109 THR A O 1
ATOM 868 N N . GLY A 1 110 ? -43.465 -10.361 18.829 1.00 62.75 110 GLY A N 1
ATOM 869 C CA . GLY A 1 110 ? -44.209 -9.792 19.952 1.00 62.75 110 GLY A CA 1
ATOM 870 C C . GLY A 1 110 ? -45.417 -8.967 19.536 1.00 62.75 110 GLY A C 1
ATOM 871 O O . GLY A 1 110 ? -45.377 -7.772 19.761 1.00 62.75 110 GLY A O 1
ATOM 872 N N . GLU A 1 111 ? -46.456 -9.569 18.944 1.00 55.62 111 GLU A N 1
ATOM 873 C CA . GLU A 1 111 ? -47.824 -9.012 18.958 1.00 55.62 111 GLU A CA 1
ATOM 874 C C . GLU A 1 111 ? -48.852 -10.048 18.462 1.00 55.62 111 GLU A C 1
ATOM 876 O O . GLU A 1 111 ? -49.316 -10.050 17.326 1.00 55.62 111 GLU A O 1
ATOM 881 N N . ALA A 1 112 ? -49.201 -10.971 19.356 1.00 58.19 112 ALA A N 1
ATOM 882 C CA . ALA A 1 112 ? -50.495 -11.642 19.351 1.00 58.19 112 ALA A CA 1
ATOM 883 C C . ALA A 1 112 ? -51.123 -11.375 20.725 1.00 58.19 112 ALA A C 1
ATOM 885 O O . ALA A 1 112 ? -51.024 -12.182 21.646 1.00 58.19 112 ALA A O 1
ATOM 886 N N . GLY A 1 113 ? -51.662 -10.170 20.884 1.00 60.59 113 GLY A N 1
ATOM 887 C CA . GLY A 1 113 ? -52.429 -9.750 22.049 1.00 60.59 113 GLY A CA 1
ATOM 888 C C . GLY A 1 113 ? -53.618 -8.932 21.572 1.00 60.59 113 GLY A C 1
ATOM 889 O O . GLY A 1 113 ? -53.457 -7.780 21.185 1.00 60.59 113 GLY A O 1
ATOM 890 N N . ASP A 1 114 ? -54.789 -9.565 21.557 1.00 62.41 114 ASP A N 1
ATOM 891 C CA . ASP A 1 114 ? -56.081 -8.990 21.192 1.00 62.41 114 ASP A CA 1
ATOM 892 C C . ASP A 1 114 ? -56.362 -7.671 21.927 1.00 62.41 114 ASP A C 1
ATOM 894 O O . ASP A 1 114 ? -56.467 -7.650 23.157 1.00 62.41 114 ASP A O 1
ATOM 898 N N . HIS A 1 115 ? -56.582 -6.580 21.185 1.00 65.38 115 HIS A N 1
ATOM 899 C CA . HIS A 1 115 ? -57.303 -5.414 21.701 1.00 65.38 115 HIS A CA 1
ATOM 900 C C . HIS A 1 115 ? -58.188 -4.774 20.625 1.00 65.38 115 HIS A C 1
ATOM 902 O O . HIS A 1 115 ? -57.734 -4.097 19.706 1.00 65.38 115 HIS A O 1
ATOM 908 N N . PHE A 1 116 ? -59.490 -5.017 20.772 1.00 63.41 116 PHE A N 1
ATOM 909 C CA . PHE A 1 116 ? -60.584 -4.411 20.023 1.00 63.41 116 PHE A CA 1
ATOM 910 C C . PHE A 1 116 ? -60.902 -3.044 20.658 1.00 63.41 116 PHE A C 1
ATOM 912 O O . PHE A 1 116 ? -61.287 -2.987 21.825 1.00 63.41 116 PHE A O 1
ATOM 919 N N . GLY A 1 117 ? -60.752 -1.943 19.917 1.00 55.75 117 GLY A N 1
ATOM 920 C CA . GLY A 1 117 ? -61.092 -0.596 20.389 1.00 55.75 117 GLY A CA 1
ATOM 921 C C . GLY A 1 117 ? -61.500 0.329 19.235 1.00 55.75 117 GLY A C 1
ATOM 922 O O . GLY A 1 117 ? -60.815 0.331 18.211 1.00 55.75 117 GLY A O 1
ATOM 923 N N . PRO A 1 118 ? -62.616 1.082 19.345 1.00 62.38 118 PRO A N 1
ATOM 924 C CA . PRO A 1 118 ? -63.149 1.870 18.243 1.00 62.38 118 PRO A CA 1
ATOM 925 C C . PRO A 1 118 ? -62.449 3.227 18.082 1.00 62.38 118 PRO A C 1
ATOM 927 O O . PRO A 1 118 ? -61.932 3.824 19.023 1.00 62.38 118 PRO A O 1
ATOM 930 N N . ALA A 1 119 ? -62.469 3.677 16.830 1.00 64.00 119 ALA A N 1
ATOM 931 C CA . ALA A 1 119 ? -61.788 4.827 16.260 1.00 64.00 119 ALA A CA 1
ATOM 932 C C . ALA A 1 119 ? -62.137 6.184 16.889 1.00 64.00 119 ALA A C 1
ATOM 934 O O . ALA A 1 119 ? -63.312 6.477 17.063 1.00 64.00 119 ALA A O 1
ATOM 935 N N . THR A 1 120 ? -61.127 7.053 17.039 1.00 54.94 120 THR A N 1
ATOM 936 C CA . THR A 1 120 ? -61.195 8.500 16.735 1.00 54.94 120 THR A CA 1
ATOM 937 C C . THR A 1 120 ? -59.805 9.139 16.813 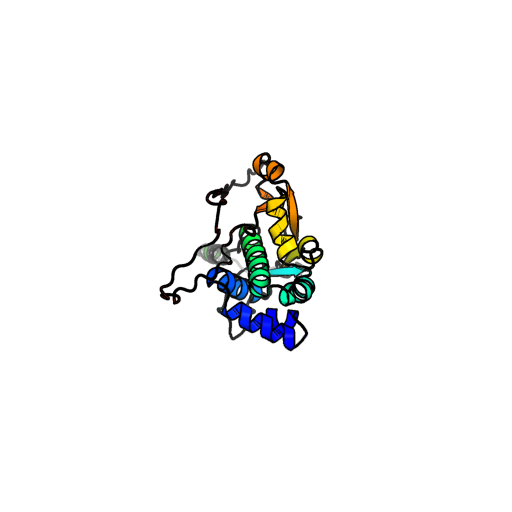1.00 54.94 120 THR A C 1
ATOM 939 O O . THR A 1 120 ? -59.095 8.921 17.789 1.00 54.94 120 THR A O 1
ATOM 942 N N . GLY A 1 121 ? -59.475 10.012 15.852 1.00 44.91 121 GLY A N 1
ATOM 943 C CA . GLY A 1 121 ? -58.515 11.105 16.065 1.00 44.91 121 GLY A CA 1
ATOM 944 C C . GLY A 1 121 ? -57.333 11.150 15.100 1.00 44.91 121 GLY A C 1
ATOM 945 O O . GLY A 1 121 ? -56.270 10.619 15.388 1.00 44.91 121 GLY A O 1
ATOM 946 N N . ASN A 1 122 ? -57.513 11.853 13.980 1.00 56.81 122 ASN A N 1
ATOM 947 C CA . ASN A 1 122 ? -56.444 12.263 13.073 1.00 56.81 122 ASN A CA 1
ATOM 948 C C . ASN A 1 122 ? -55.481 13.243 13.767 1.00 56.81 122 ASN A C 1
ATOM 950 O O . ASN A 1 122 ? -55.868 14.370 14.072 1.00 56.81 122 ASN A O 1
ATOM 954 N N . THR A 1 123 ? -54.211 12.869 13.902 1.00 50.31 123 THR A N 1
ATOM 955 C CA . THR A 1 123 ? -53.105 13.803 14.152 1.00 50.31 123 THR A CA 1
ATOM 956 C C . THR A 1 123 ? -52.009 13.558 13.123 1.00 50.31 123 THR A C 1
ATOM 958 O O . THR A 1 123 ? -51.233 12.611 13.201 1.00 50.31 123 THR A O 1
ATOM 961 N N . ALA A 1 124 ? -51.972 14.431 12.116 1.00 53.91 124 ALA A N 1
ATOM 962 C CA . ALA A 1 124 ? -50.893 14.517 11.147 1.00 53.91 124 ALA A CA 1
ATOM 963 C C . ALA A 1 124 ? -49.640 15.065 11.846 1.00 53.91 124 ALA A C 1
ATOM 965 O O . ALA A 1 124 ? -49.421 16.273 11.908 1.00 53.91 124 ALA A O 1
ATOM 966 N N . THR A 1 125 ? -48.832 14.177 12.418 1.00 49.97 125 THR A N 1
ATOM 967 C CA . THR A 1 125 ? -47.484 14.511 12.881 1.00 49.97 125 THR A CA 1
ATOM 968 C C . THR A 1 125 ? -46.509 14.118 11.784 1.00 49.97 125 THR A C 1
ATOM 970 O O . THR A 1 125 ? -46.065 12.978 11.691 1.00 49.97 125 THR A O 1
ATOM 973 N N . THR A 1 126 ? -46.211 15.077 10.913 1.00 51.47 126 THR A N 1
ATOM 974 C CA . THR A 1 126 ? -45.170 14.971 9.890 1.00 51.47 126 THR A CA 1
ATOM 975 C C . THR A 1 126 ? -43.809 15.020 10.586 1.00 51.47 126 THR A C 1
ATOM 977 O O . THR A 1 126 ? -43.183 16.072 10.692 1.00 51.47 126 THR A O 1
ATOM 980 N N . SER A 1 127 ? -43.363 13.889 11.130 1.00 51.75 127 SER A N 1
ATOM 981 C CA . SER A 1 127 ? -41.997 13.711 11.614 1.00 51.75 127 SER A CA 1
ATOM 982 C C . SER A 1 127 ? -41.064 13.634 10.410 1.00 51.75 127 SER A C 1
ATOM 984 O O . SER A 1 127 ? -40.793 12.572 9.851 1.00 51.75 127 SER A O 1
ATOM 986 N N . SER A 1 128 ? -40.566 14.801 10.004 1.00 48.16 128 SER A N 1
ATOM 987 C CA . SER A 1 128 ? -39.402 14.961 9.137 1.00 48.16 128 SER A CA 1
ATOM 988 C C . SER A 1 128 ? -38.155 14.476 9.880 1.00 48.16 128 SER A C 1
ATOM 990 O O . SER A 1 128 ? -37.303 15.256 10.301 1.00 48.16 128 SER A O 1
ATOM 992 N N . SER A 1 129 ? -38.076 13.168 10.104 1.00 51.81 129 SER A N 1
ATOM 993 C CA . SER A 1 129 ? -36.845 12.491 10.471 1.00 51.81 129 SER A CA 1
ATOM 994 C C . SER A 1 129 ? -35.995 12.468 9.212 1.00 51.81 129 SER A C 1
ATOM 996 O O . SER A 1 129 ? -36.096 11.552 8.396 1.00 51.81 129 SER A O 1
ATOM 998 N N . SER A 1 130 ? -35.201 13.521 9.029 1.00 49.25 130 SER A N 1
ATOM 999 C CA . SER A 1 130 ? -34.022 13.525 8.173 1.00 49.25 130 SER A CA 1
ATOM 1000 C C . SER A 1 130 ? -33.092 12.424 8.678 1.00 49.25 130 SER A C 1
ATOM 1002 O O . SER A 1 130 ? -32.162 12.650 9.450 1.00 49.25 130 SER A O 1
ATOM 1004 N N . ASN A 1 131 ? -33.411 11.190 8.290 1.00 48.53 131 ASN A N 1
ATOM 1005 C CA . ASN A 1 131 ? -32.509 10.059 8.309 1.00 48.53 131 ASN A CA 1
ATOM 1006 C C . ASN A 1 131 ? -31.453 10.349 7.241 1.00 48.53 131 ASN A C 1
ATOM 1008 O O . ASN A 1 131 ? -31.379 9.676 6.216 1.00 48.53 131 ASN A O 1
ATOM 1012 N N . ASP A 1 132 ? -30.580 11.310 7.540 1.00 44.97 132 ASP A N 1
ATOM 1013 C CA . ASP A 1 132 ? -29.255 11.465 6.944 1.00 44.97 132 ASP A CA 1
ATOM 1014 C C . ASP A 1 132 ? -28.346 10.320 7.416 1.00 44.97 132 ASP A C 1
ATOM 1016 O O . ASP A 1 132 ? -27.152 10.473 7.649 1.00 44.97 132 ASP A O 1
ATOM 1020 N N . ASN A 1 133 ? -28.906 9.113 7.498 1.00 46.41 133 ASN A N 1
ATOM 1021 C CA . ASN A 1 133 ? -28.163 7.874 7.457 1.00 46.41 133 ASN A CA 1
ATOM 1022 C C . ASN A 1 133 ? -27.858 7.580 5.979 1.00 46.41 133 ASN A C 1
ATOM 1024 O O . ASN A 1 133 ? -28.081 6.477 5.483 1.00 46.41 133 ASN A O 1
ATOM 1028 N N . ALA A 1 134 ? -27.400 8.611 5.255 1.00 44.38 134 ALA A N 1
ATOM 1029 C CA . ALA A 1 134 ? -26.672 8.459 4.017 1.00 44.38 134 ALA A CA 1
ATOM 1030 C C . ALA A 1 134 ? -25.505 7.557 4.386 1.00 44.38 134 ALA A C 1
ATOM 1032 O O . ALA A 1 134 ? -24.567 8.004 5.047 1.00 44.38 134 ALA A O 1
ATOM 1033 N N . GLY A 1 135 ? -25.664 6.267 4.080 1.00 47.81 135 GLY A N 1
ATOM 1034 C CA . GLY A 1 135 ? -24.753 5.196 4.434 1.00 47.81 135 GLY A CA 1
ATOM 1035 C C . GLY A 1 135 ? -23.354 5.629 4.058 1.00 47.81 135 GLY A C 1
ATOM 1036 O O . GLY A 1 135 ? -22.969 5.550 2.896 1.00 47.81 135 GLY A O 1
ATOM 1037 N N . SER A 1 136 ? -22.637 6.164 5.047 1.00 58.50 136 SER A N 1
ATOM 1038 C CA . SER A 1 136 ? -21.355 6.825 4.868 1.00 58.50 136 SER A CA 1
ATOM 1039 C C . SER A 1 136 ? -20.420 5.750 4.382 1.00 58.50 136 SER A C 1
ATOM 1041 O O . SER A 1 136 ? -19.987 4.949 5.201 1.00 58.50 136 SER A O 1
ATOM 1043 N N . GLY A 1 137 ? -20.235 5.618 3.065 1.00 63.91 137 GLY A N 1
ATOM 1044 C CA . GLY A 1 137 ? -19.369 4.615 2.466 1.00 63.91 137 GLY A CA 1
ATOM 1045 C C . GLY A 1 137 ? -18.028 4.724 3.166 1.00 63.91 137 GLY A C 1
ATOM 1046 O O . GLY A 1 137 ? -17.336 5.725 3.013 1.00 63.91 137 GLY A O 1
ATOM 1047 N N . SER A 1 138 ? -17.708 3.757 4.029 1.00 84.00 138 SER A N 1
ATOM 1048 C CA . SER A 1 138 ? -16.542 3.847 4.900 1.00 84.00 138 SER A CA 1
ATOM 1049 C C . SER A 1 138 ? -15.336 3.535 4.038 1.00 84.00 138 SER A C 1
ATOM 1051 O O . SER A 1 138 ? -14.864 2.406 3.950 1.00 84.00 138 SER A O 1
ATOM 1053 N N . GLY A 1 139 ? -14.901 4.541 3.296 1.00 92.56 139 GLY A N 1
ATOM 1054 C CA . GLY A 1 139 ? -13.578 4.586 2.728 1.00 92.56 139 GLY A CA 1
ATOM 1055 C C . GLY A 1 139 ? -12.582 4.809 3.854 1.00 92.56 139 GLY A C 1
ATOM 1056 O O . GLY A 1 139 ? -12.860 5.507 4.830 1.00 92.56 139 GLY A O 1
ATOM 1057 N N . VAL A 1 140 ? -11.417 4.197 3.719 1.00 95.75 140 VAL A N 1
ATOM 1058 C CA . VAL A 1 140 ? -10.247 4.537 4.518 1.00 95.75 140 VAL A CA 1
ATOM 1059 C C . VAL A 1 140 ? -9.169 5.020 3.560 1.00 95.75 140 VAL A C 1
ATOM 1061 O O . VAL A 1 140 ? -8.819 4.317 2.606 1.00 95.75 140 VAL A O 1
ATOM 1064 N N . THR A 1 141 ? -8.639 6.209 3.821 1.00 96.81 141 THR A N 1
ATOM 1065 C CA . THR A 1 141 ? -7.537 6.785 3.052 1.00 96.81 141 THR A CA 1
ATOM 1066 C C . THR A 1 141 ? -6.211 6.386 3.685 1.00 96.81 141 THR A C 1
ATOM 1068 O O . THR A 1 141 ? -5.992 6.575 4.880 1.00 96.81 141 THR A O 1
ATOM 1071 N N . ILE A 1 142 ? -5.321 5.818 2.875 1.00 98.12 142 ILE A N 1
ATOM 1072 C CA . ILE A 1 142 ? -3.978 5.408 3.278 1.00 98.12 142 ILE A CA 1
ATOM 1073 C C . ILE A 1 142 ? -2.962 6.299 2.570 1.00 98.12 142 ILE A C 1
ATOM 1075 O O . ILE A 1 142 ? -2.841 6.244 1.346 1.00 98.12 142 ILE A O 1
ATOM 1079 N N . PHE A 1 143 ? -2.218 7.100 3.322 1.00 97.88 143 PHE A N 1
ATOM 1080 C CA . PHE A 1 143 ? -1.160 7.958 2.798 1.00 97.88 143 PHE A CA 1
ATOM 1081 C C . PHE A 1 143 ? 0.153 7.178 2.697 1.00 97.88 143 PHE A C 1
ATOM 1083 O O . PHE A 1 143 ? 0.605 6.586 3.673 1.00 97.88 143 PHE A O 1
ATOM 1090 N N . ILE A 1 144 ? 0.770 7.162 1.513 1.00 97.75 144 ILE A N 1
ATOM 1091 C CA . ILE A 1 144 ? 2.091 6.548 1.287 1.00 97.75 144 ILE A CA 1
ATOM 1092 C C . ILE A 1 144 ? 3.111 7.569 0.761 1.00 97.75 144 ILE A C 1
ATOM 1094 O O . ILE A 1 144 ? 3.937 7.263 -0.099 1.00 97.75 144 ILE A O 1
ATOM 1098 N N . ASP A 1 145 ? 3.036 8.809 1.239 1.00 97.69 145 ASP A N 1
ATOM 1099 C CA . ASP A 1 145 ? 3.892 9.924 0.824 1.00 97.69 145 ASP A CA 1
ATOM 1100 C C . ASP A 1 145 ? 5.381 9.658 1.092 1.00 97.69 145 ASP A C 1
ATOM 1102 O O . ASP A 1 145 ? 6.198 9.911 0.205 1.00 97.69 145 ASP A O 1
ATOM 1106 N N . GLN A 1 146 ? 5.732 9.063 2.239 1.00 97.19 146 GLN A N 1
ATOM 1107 C CA . GLN A 1 146 ? 7.121 8.699 2.546 1.00 97.19 146 GLN A CA 1
ATOM 1108 C C . GLN A 1 146 ? 7.660 7.613 1.607 1.00 97.19 146 GLN A C 1
ATOM 1110 O O . GLN A 1 146 ? 8.784 7.733 1.121 1.00 97.19 146 GLN A O 1
ATOM 1115 N N . LEU A 1 147 ? 6.850 6.595 1.279 1.00 95.94 147 LEU A N 1
ATOM 1116 C CA . LEU A 1 147 ? 7.219 5.599 0.263 1.00 95.94 147 LEU A CA 1
ATOM 1117 C C . LEU A 1 147 ? 7.391 6.261 -1.107 1.00 95.94 147 LEU A C 1
ATOM 1119 O O . LEU A 1 147 ? 8.375 6.007 -1.788 1.00 95.94 147 LEU A O 1
ATOM 1123 N N . LYS A 1 148 ? 6.474 7.154 -1.494 1.00 96.00 148 LYS A N 1
ATOM 1124 C CA . LYS A 1 148 ? 6.547 7.910 -2.754 1.00 96.00 148 LYS A CA 1
ATOM 1125 C C . LYS A 1 148 ? 7.760 8.847 -2.817 1.00 96.00 148 LYS A C 1
ATOM 1127 O O . LYS A 1 148 ? 8.216 9.169 -3.913 1.00 96.00 148 LYS A O 1
ATOM 1132 N N . ALA A 1 149 ? 8.253 9.335 -1.680 1.00 96.50 149 ALA A N 1
ATOM 1133 C CA . ALA A 1 149 ? 9.447 10.175 -1.614 1.00 96.50 149 ALA A CA 1
ATOM 1134 C C . ALA A 1 149 ? 10.741 9.379 -1.863 1.00 96.50 149 ALA A C 1
ATOM 1136 O O . ALA A 1 149 ? 11.760 9.977 -2.207 1.00 96.50 149 ALA A O 1
ATOM 1137 N N . ARG A 1 150 ? 10.707 8.048 -1.720 1.00 94.75 150 ARG A N 1
ATOM 1138 C CA . ARG A 1 150 ? 11.789 7.150 -2.135 1.00 94.75 150 ARG A CA 1
ATOM 1139 C C . ARG A 1 150 ? 11.590 6.790 -3.604 1.00 94.75 150 ARG A C 1
ATOM 1141 O O . ARG A 1 150 ? 10.537 6.292 -3.994 1.00 94.75 150 ARG A O 1
ATOM 1148 N N . THR A 1 151 ? 12.578 7.088 -4.440 1.00 90.69 151 THR A N 1
ATOM 1149 C CA . THR A 1 151 ? 12.437 6.916 -5.893 1.00 90.69 151 THR A CA 1
ATOM 1150 C C . THR A 1 151 ? 12.702 5.485 -6.336 1.00 90.69 151 THR A C 1
ATOM 1152 O O . THR A 1 151 ? 12.164 5.079 -7.362 1.00 90.69 151 THR A O 1
ATOM 1155 N N . SER A 1 152 ? 13.460 4.712 -5.551 1.00 95.00 152 SER A N 1
ATOM 1156 C CA . SER A 1 152 ? 13.806 3.325 -5.863 1.00 95.00 152 SER A CA 1
ATOM 1157 C C . SER A 1 152 ? 13.394 2.348 -4.765 1.00 95.00 152 SER A C 1
ATOM 1159 O O . SER A 1 152 ? 13.376 2.667 -3.572 1.00 95.00 152 SER A O 1
ATOM 1161 N N . VAL A 1 153 ? 13.124 1.106 -5.168 1.00 94.00 153 VAL A N 1
ATOM 1162 C CA . VAL A 1 153 ? 12.847 -0.000 -4.238 1.00 94.00 153 VAL A CA 1
ATOM 1163 C C . VAL A 1 153 ? 14.025 -0.226 -3.289 1.00 94.00 153 VAL A C 1
ATOM 1165 O O . VAL A 1 153 ? 13.819 -0.445 -2.098 1.00 94.00 153 VAL A O 1
ATOM 1168 N N . SER A 1 154 ? 15.261 -0.107 -3.782 1.00 93.25 154 SER A N 1
ATOM 1169 C CA . SER A 1 154 ? 16.463 -0.281 -2.960 1.00 93.25 154 SER A CA 1
ATOM 1170 C C . SER A 1 154 ? 16.513 0.699 -1.786 1.00 93.25 154 SER A C 1
ATOM 1172 O O . SER A 1 154 ? 16.909 0.299 -0.697 1.00 93.25 154 SER A O 1
ATOM 1174 N N . GLN A 1 155 ? 16.085 1.953 -1.970 1.00 94.69 155 GLN A N 1
ATOM 1175 C CA . GLN A 1 155 ? 16.023 2.926 -0.872 1.00 94.69 155 GLN A CA 1
ATOM 1176 C C . GLN A 1 155 ? 14.990 2.527 0.184 1.00 94.69 155 GLN A C 1
ATOM 1178 O O . GLN A 1 155 ? 15.231 2.699 1.373 1.00 94.69 155 GLN A O 1
ATOM 1183 N N . ILE A 1 156 ? 13.848 1.980 -0.239 1.00 94.75 156 ILE A N 1
ATOM 1184 C CA . ILE A 1 156 ? 12.779 1.546 0.669 1.00 94.75 156 ILE A CA 1
ATOM 1185 C C . ILE A 1 156 ? 13.250 0.353 1.500 1.00 94.75 156 ILE A C 1
ATOM 1187 O O . ILE A 1 156 ? 13.072 0.340 2.718 1.00 94.75 156 ILE A O 1
ATOM 1191 N N . LEU A 1 157 ? 13.860 -0.638 0.850 1.00 93.38 157 LEU A N 1
ATOM 1192 C CA . LEU A 1 157 ? 14.349 -1.843 1.520 1.00 93.38 157 LEU A CA 1
ATOM 1193 C C . LEU A 1 157 ? 15.579 -1.558 2.399 1.00 93.38 157 LEU A C 1
ATOM 1195 O O . LEU A 1 157 ? 15.692 -2.132 3.481 1.00 93.38 157 LEU A O 1
ATOM 1199 N N . GLY A 1 158 ? 16.436 -0.618 1.988 1.00 93.50 158 GLY A N 1
ATOM 1200 C CA . GLY A 1 158 ? 17.639 -0.213 2.720 1.00 93.50 158 GLY A CA 1
ATOM 1201 C C . GLY A 1 158 ? 17.380 0.502 4.053 1.00 93.50 158 GLY A C 1
ATOM 1202 O O . GLY A 1 158 ? 18.289 0.615 4.870 1.00 93.50 158 GLY A O 1
ATOM 1203 N N . GLU A 1 159 ? 16.154 0.950 4.350 1.00 94.88 159 GLU A N 1
ATOM 1204 C CA . GLU A 1 159 ? 15.837 1.509 5.680 1.00 94.88 159 GLU A CA 1
ATOM 1205 C C . GLU A 1 159 ? 16.074 0.474 6.801 1.00 94.88 159 GLU A C 1
ATOM 1207 O O . GLU A 1 159 ? 16.506 0.840 7.893 1.00 94.88 159 GLU A O 1
ATOM 1212 N N . ALA A 1 160 ? 15.885 -0.823 6.519 1.00 91.50 160 ALA A N 1
ATOM 1213 C CA . ALA A 1 160 ? 16.144 -1.899 7.480 1.00 91.50 160 ALA A CA 1
ATOM 1214 C C . ALA A 1 160 ? 17.617 -1.978 7.910 1.00 91.50 160 ALA A C 1
ATOM 1216 O O . ALA A 1 160 ? 17.910 -2.191 9.086 1.00 91.50 160 ALA A O 1
ATOM 1217 N N . GLU A 1 161 ? 18.539 -1.754 6.973 1.00 90.75 161 GLU A N 1
ATOM 1218 C CA . GLU A 1 161 ? 19.986 -1.749 7.225 1.00 90.75 161 GLU A CA 1
ATOM 1219 C C . GLU A 1 161 ? 20.399 -0.568 8.114 1.00 90.75 161 GLU A C 1
ATOM 1221 O O . GLU A 1 161 ? 21.361 -0.656 8.870 1.00 90.75 161 GLU A O 1
ATOM 1226 N N . ASN A 1 162 ? 19.610 0.510 8.096 1.00 93.94 162 ASN A N 1
ATOM 1227 C CA . ASN A 1 162 ? 19.807 1.703 8.916 1.00 93.94 162 ASN A CA 1
ATOM 1228 C C . ASN A 1 162 ? 19.101 1.618 10.283 1.00 93.94 162 ASN A C 1
ATOM 1230 O O . ASN A 1 162 ? 18.882 2.640 10.935 1.00 93.94 162 ASN A O 1
ATOM 1234 N N . GLY A 1 163 ? 18.690 0.419 10.712 1.00 94.88 163 GLY A N 1
ATOM 1235 C CA . GLY A 1 163 ? 17.991 0.223 11.985 1.00 94.88 163 GLY A CA 1
ATOM 1236 C C . GLY A 1 163 ? 16.591 0.840 12.014 1.00 94.88 163 GLY A C 1
ATOM 1237 O O . GLY A 1 163 ? 16.060 1.117 13.092 1.00 94.88 163 GLY A O 1
ATOM 1238 N N . ARG A 1 164 ? 15.982 1.069 10.847 1.00 95.44 164 ARG A N 1
ATOM 1239 C CA . ARG A 1 164 ? 14.626 1.603 10.706 1.00 95.44 164 ARG A CA 1
ATOM 1240 C C . ARG A 1 164 ? 13.683 0.558 10.134 1.00 95.44 164 ARG A C 1
ATOM 1242 O O . ARG A 1 164 ? 14.084 -0.439 9.548 1.00 95.44 164 ARG A O 1
ATOM 1249 N N . CYS A 1 165 ? 12.393 0.769 10.315 1.00 95.38 165 CYS A N 1
ATOM 1250 C CA . CYS A 1 165 ? 11.366 -0.093 9.761 1.00 95.38 165 CYS A CA 1
ATOM 1251 C C . CYS A 1 165 ? 10.174 0.728 9.289 1.00 95.38 165 CYS A C 1
ATOM 1253 O O . CYS A 1 165 ? 9.956 1.855 9.732 1.00 95.38 165 CYS A O 1
ATOM 1255 N N . TRP A 1 166 ? 9.406 0.138 8.383 1.00 95.81 166 TRP A N 1
ATOM 1256 C CA . TRP A 1 166 ? 8.191 0.739 7.865 1.00 95.81 166 TRP A CA 1
ATOM 1257 C C . TRP A 1 166 ? 6.994 0.270 8.677 1.00 95.81 166 TRP A C 1
ATOM 1259 O O . TRP A 1 166 ? 6.791 -0.932 8.870 1.00 95.81 166 TRP A O 1
ATOM 1269 N N . VAL A 1 167 ? 6.173 1.212 9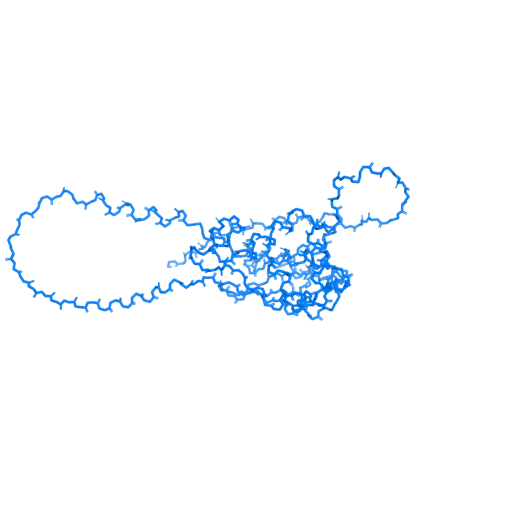.113 1.00 95.75 167 VAL A N 1
ATOM 1270 C CA . VAL A 1 167 ? 4.930 0.955 9.836 1.00 95.75 167 VAL A CA 1
ATOM 1271 C C . VAL A 1 167 ? 3.780 1.664 9.134 1.00 95.75 167 VAL A C 1
ATOM 1273 O O . VAL A 1 167 ? 3.950 2.716 8.529 1.00 95.75 167 VAL A O 1
ATOM 1276 N N . LEU A 1 168 ? 2.589 1.087 9.206 1.00 96.50 168 LEU A N 1
ATOM 1277 C CA . LEU A 1 168 ? 1.347 1.793 8.933 1.00 96.50 168 LEU A CA 1
ATOM 1278 C C . LEU A 1 168 ? 0.835 2.343 10.260 1.00 96.50 168 LEU A C 1
ATOM 1280 O O . LEU A 1 168 ? 0.605 1.546 11.160 1.00 96.50 168 LEU A O 1
ATOM 1284 N N . VAL A 1 169 ? 0.642 3.652 10.374 1.00 95.19 169 VAL A N 1
ATOM 1285 C CA . VAL A 1 169 ? 0.186 4.356 11.578 1.00 95.19 169 VAL A CA 1
ATOM 1286 C C . VAL A 1 169 ? -1.223 4.893 11.351 1.00 95.19 169 VAL A C 1
ATOM 1288 O O . VAL A 1 169 ? -1.485 5.597 10.380 1.00 95.19 169 VAL A O 1
ATOM 1291 N N . ARG A 1 170 ? -2.148 4.580 12.250 1.00 95.38 170 ARG A N 1
ATOM 1292 C CA . ARG A 1 170 ? -3.514 5.092 12.273 1.00 95.38 170 ARG A CA 1
ATOM 1293 C C . ARG A 1 170 ? -3.480 6.575 12.628 1.00 95.38 170 ARG A C 1
ATOM 1295 O O . ARG A 1 170 ? -2.925 6.947 13.655 1.00 95.38 170 ARG A O 1
ATOM 1302 N N . LYS A 1 171 ? -4.121 7.409 11.811 1.00 94.56 171 LYS A N 1
ATOM 1303 C CA . LYS A 1 171 ? -4.305 8.847 12.080 1.00 94.56 171 LYS A CA 1
ATOM 1304 C C . LYS A 1 171 ? -5.720 9.188 12.537 1.00 94.56 171 LYS A C 1
ATOM 1306 O O . LYS A 1 171 ? -5.926 10.204 13.187 1.00 94.56 171 LYS A O 1
ATOM 1311 N N . GLY A 1 172 ? -6.679 8.304 12.267 1.00 92.44 172 GLY A N 1
ATOM 1312 C CA . GLY A 1 172 ? -8.052 8.433 12.738 1.00 92.44 172 GLY A CA 1
ATOM 1313 C C . GLY A 1 172 ? -8.877 7.171 12.502 1.00 92.44 172 GLY A C 1
ATOM 1314 O O . GLY A 1 172 ? -8.359 6.060 12.350 1.00 92.44 172 GLY A O 1
ATOM 1315 N N . THR A 1 173 ? -10.196 7.330 12.455 1.00 92.06 173 THR A N 1
ATOM 1316 C CA . THR A 1 173 ? -11.130 6.232 12.160 1.00 92.06 173 THR A CA 1
ATOM 1317 C C . THR A 1 173 ? -11.142 5.855 10.677 1.00 92.06 173 THR A C 1
ATOM 1319 O O . THR A 1 173 ? -11.399 4.697 10.350 1.00 92.06 173 THR A O 1
ATOM 1322 N N . THR A 1 174 ? -10.810 6.804 9.798 1.00 93.88 174 THR A N 1
ATOM 1323 C CA . THR A 1 174 ? -10.838 6.665 8.333 1.00 93.88 174 THR A CA 1
ATOM 1324 C C . THR A 1 174 ? -9.493 6.954 7.666 1.00 93.88 174 THR A C 1
ATOM 1326 O O . THR A 1 174 ? -9.423 7.033 6.443 1.00 93.88 174 THR A O 1
ATOM 1329 N N . GLU A 1 175 ? -8.418 7.118 8.438 1.00 96.12 175 GLU A N 1
ATOM 1330 C CA . GLU A 1 175 ? -7.118 7.543 7.910 1.00 96.12 175 GLU A CA 1
ATOM 1331 C C . GLU A 1 175 ? -5.949 6.802 8.557 1.00 96.12 175 GLU A C 1
ATOM 1333 O O . GLU A 1 175 ? -5.937 6.547 9.769 1.00 96.12 175 GLU A O 1
ATOM 1338 N N . ALA A 1 176 ? -4.940 6.494 7.744 1.00 97.19 176 ALA A N 1
ATOM 1339 C CA . ALA A 1 176 ? -3.639 6.007 8.186 1.00 97.19 176 ALA A CA 1
ATOM 1340 C C . ALA A 1 176 ? -2.524 6.458 7.232 1.00 97.19 176 ALA A C 1
ATOM 1342 O O . ALA A 1 176 ? -2.778 6.731 6.061 1.00 97.19 176 ALA A O 1
ATOM 1343 N N . SER A 1 177 ? -1.286 6.502 7.710 1.00 97.38 177 SER A N 1
ATOM 1344 C CA . SER A 1 177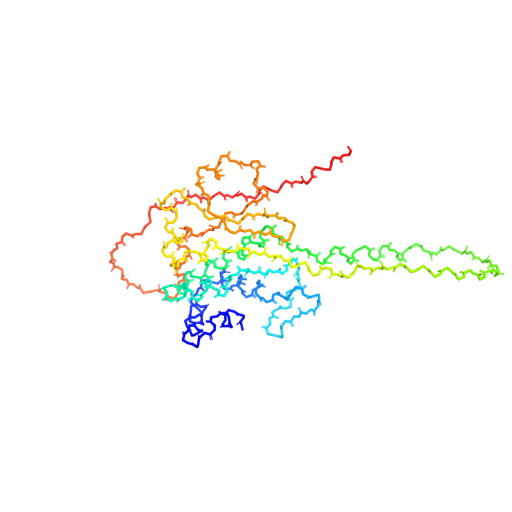 ? -0.094 6.855 6.931 1.00 97.38 177 SER A CA 1
ATOM 1345 C C . SER A 1 177 ? 0.986 5.790 7.068 1.00 97.38 177 SER A C 1
ATOM 1347 O O . SER A 1 177 ? 1.114 5.142 8.104 1.00 97.38 177 SER A O 1
ATOM 1349 N N . VAL A 1 178 ? 1.769 5.586 6.013 1.00 97.25 178 VAL A N 1
ATOM 1350 C CA . VAL A 1 178 ? 2.979 4.768 6.072 1.00 97.25 178 VAL A CA 1
ATOM 1351 C C . VAL A 1 178 ? 4.151 5.645 6.481 1.00 97.25 178 VAL A C 1
ATOM 1353 O O . VAL A 1 178 ? 4.457 6.632 5.814 1.00 97.25 178 VAL A O 1
ATOM 1356 N N . GLU A 1 179 ? 4.809 5.260 7.567 1.00 96.31 179 GLU A N 1
ATOM 1357 C CA . GLU A 1 179 ? 5.880 6.021 8.198 1.00 96.31 179 GLU A CA 1
ATOM 1358 C C . GLU A 1 179 ? 7.089 5.135 8.473 1.00 96.31 179 GLU A C 1
ATOM 1360 O O . GLU A 1 179 ? 6.969 3.922 8.676 1.00 96.31 179 GLU A O 1
ATOM 1365 N N . THR A 1 180 ? 8.261 5.759 8.503 1.00 95.62 180 THR A N 1
ATOM 1366 C CA . THR A 1 180 ? 9.489 5.121 8.964 1.00 95.62 180 THR A CA 1
ATOM 1367 C C . THR A 1 180 ? 9.695 5.383 10.453 1.00 95.62 180 THR A C 1
ATOM 1369 O O . THR A 1 180 ? 9.644 6.526 10.904 1.00 95.62 180 THR A O 1
ATOM 1372 N N . MET A 1 181 ? 9.985 4.331 11.218 1.00 94.94 181 MET A N 1
ATOM 1373 C CA . MET A 1 181 ? 10.326 4.414 12.641 1.00 94.94 181 MET A CA 1
ATOM 1374 C C . MET A 1 181 ? 11.643 3.697 12.925 1.00 94.94 181 MET A C 1
ATOM 1376 O O . MET A 1 181 ? 11.956 2.684 12.301 1.00 94.94 181 MET A O 1
ATOM 1380 N N . GLU A 1 182 ? 12.405 4.187 13.901 1.00 94.38 182 GLU A N 1
ATOM 1381 C CA . GLU A 1 182 ? 13.556 3.451 14.427 1.00 94.38 182 GLU A CA 1
ATOM 1382 C C . GLU A 1 182 ? 13.092 2.147 15.082 1.00 94.38 182 GLU A C 1
ATOM 1384 O O . GLU A 1 182 ? 12.119 2.123 15.842 1.00 94.38 182 GLU A O 1
ATOM 1389 N N . LEU A 1 183 ? 13.799 1.052 14.803 1.00 91.75 183 LEU A N 1
ATOM 1390 C CA . LEU A 1 183 ? 13.423 -0.283 15.262 1.00 91.75 183 LEU A CA 1
ATOM 1391 C C . LEU A 1 183 ? 13.393 -0.378 16.796 1.00 91.75 183 LEU A C 1
ATOM 1393 O O . LEU A 1 183 ? 12.540 -1.071 17.352 1.00 91.75 183 LEU A O 1
ATOM 1397 N N . GLY A 1 184 ? 14.273 0.365 17.478 1.00 90.38 184 GLY A N 1
ATOM 1398 C CA . GLY A 1 184 ? 14.257 0.495 18.936 1.00 90.38 184 GLY A CA 1
ATOM 1399 C C . GLY A 1 184 ? 12.923 1.045 19.448 1.00 90.38 184 GLY A C 1
ATOM 1400 O O . GLY A 1 184 ? 12.302 0.446 20.323 1.00 90.38 184 GLY A O 1
ATOM 1401 N N . ASN A 1 185 ? 12.411 2.117 18.841 1.00 89.62 185 ASN A N 1
ATOM 1402 C CA . ASN A 1 185 ? 11.164 2.755 19.278 1.00 89.62 185 ASN A CA 1
ATOM 1403 C C . ASN A 1 185 ? 9.953 1.820 19.145 1.00 89.62 185 ASN A C 1
ATOM 1405 O O . ASN A 1 185 ? 9.076 1.818 20.008 1.00 89.62 185 ASN A O 1
ATOM 1409 N N . VAL A 1 186 ? 9.938 0.968 18.114 1.00 87.81 186 VAL A N 1
ATOM 1410 C CA . VAL A 1 186 ? 8.879 -0.035 17.911 1.00 87.81 186 VAL A CA 1
ATOM 1411 C C . VAL A 1 186 ? 8.912 -1.129 18.985 1.00 87.81 186 VAL A C 1
ATOM 1413 O O . VAL A 1 186 ? 7.864 -1.564 19.460 1.00 87.81 186 VAL A O 1
ATOM 1416 N N . ALA A 1 187 ? 10.100 -1.568 19.408 1.00 84.62 187 ALA A N 1
ATOM 1417 C CA . ALA A 1 187 ? 10.239 -2.634 20.400 1.00 84.62 187 ALA A CA 1
ATOM 1418 C C . ALA A 1 187 ? 9.845 -2.197 21.825 1.00 84.62 187 ALA A C 1
ATOM 1420 O O . ALA A 1 187 ? 9.315 -3.006 22.589 1.00 84.62 187 ALA A O 1
ATOM 1421 N N . PHE A 1 188 ? 10.088 -0.931 22.184 1.00 80.44 188 PHE A N 1
ATOM 1422 C CA . PHE A 1 188 ? 9.979 -0.454 23.569 1.00 80.44 188 PHE A CA 1
ATOM 1423 C C . PHE A 1 188 ? 8.670 0.274 23.913 1.00 80.44 188 PHE A C 1
ATOM 1425 O O . PHE A 1 188 ? 8.460 0.598 25.081 1.00 80.44 188 PHE A O 1
ATOM 1432 N N . GLN A 1 189 ? 7.755 0.487 22.957 1.00 73.81 189 GLN A N 1
ATOM 1433 C CA . GLN A 1 189 ? 6.466 1.160 23.206 1.00 73.81 189 GLN A CA 1
ATOM 1434 C C . GLN A 1 189 ? 5.240 0.256 22.964 1.00 73.81 189 GLN A C 1
ATOM 1436 O O . GLN A 1 189 ? 4.412 0.529 22.089 1.00 73.81 189 GLN A O 1
ATOM 1441 N N . PRO A 1 190 ? 5.059 -0.825 23.750 1.00 62.28 190 PRO A N 1
ATOM 1442 C CA . PRO A 1 190 ? 3.959 -1.760 23.545 1.00 62.28 190 PRO A CA 1
ATOM 1443 C C . PRO A 1 190 ? 2.570 -1.174 23.862 1.00 62.28 190 PRO A C 1
ATOM 1445 O O . PRO A 1 190 ? 1.549 -1.700 23.422 1.00 62.28 190 PRO A O 1
ATOM 1448 N N . THR A 1 191 ? 2.482 -0.090 24.630 1.00 57.09 191 THR A N 1
ATOM 1449 C CA . THR A 1 191 ? 1.200 0.483 25.070 1.00 57.09 191 THR A CA 1
ATOM 1450 C C . THR A 1 191 ? 0.490 1.333 24.012 1.00 57.09 191 THR A C 1
ATOM 1452 O O . THR A 1 191 ? -0.720 1.496 24.125 1.00 57.09 191 THR A O 1
ATOM 1455 N N . GLN A 1 192 ? 1.179 1.782 22.955 1.00 60.88 192 GLN A N 1
ATOM 1456 C CA . GLN A 1 192 ? 0.581 2.476 21.795 1.00 60.88 192 GLN A CA 1
ATOM 1457 C C . GLN A 1 192 ? 0.360 1.551 20.580 1.00 60.88 192 GLN A C 1
ATOM 1459 O O . GLN A 1 192 ? -0.027 1.995 19.501 1.00 60.88 192 GLN A O 1
ATOM 1464 N N . LEU A 1 193 ? 0.549 0.233 20.747 1.00 56.81 193 LEU A N 1
ATOM 1465 C CA . LEU A 1 193 ? 0.458 -0.764 19.667 1.00 56.81 193 LEU A CA 1
ATOM 1466 C C . LEU A 1 193 ? -0.905 -0.842 18.962 1.00 56.81 193 LEU A C 1
ATOM 1468 O O . LEU A 1 193 ? -0.996 -1.450 17.898 1.00 56.81 193 LEU A O 1
ATOM 1472 N N . SER A 1 194 ? -1.975 -0.265 19.517 1.00 61.56 194 SER A N 1
ATOM 1473 C CA . SER A 1 194 ? -3.271 -0.192 18.824 1.00 61.56 194 SER A CA 1
ATOM 1474 C C . SER A 1 194 ? -3.253 0.722 17.596 1.00 61.56 194 SER A C 1
ATOM 1476 O O . SER A 1 194 ? -4.180 0.669 16.781 1.00 61.56 194 SER A O 1
ATOM 1478 N N . GLU A 1 195 ? -2.224 1.555 17.459 1.00 88.44 195 GLU A N 1
ATOM 1479 C CA . GLU A 1 195 ? -2.180 2.605 16.448 1.00 88.44 195 GLU A CA 1
ATOM 1480 C C . GLU A 1 195 ? -1.270 2.284 15.274 1.00 88.44 195 GLU A C 1
ATOM 1482 O O . GLU A 1 195 ? -1.348 2.993 14.282 1.00 88.44 195 GLU A O 1
ATOM 1487 N N . TYR A 1 196 ? -0.467 1.216 15.299 1.00 93.38 196 TYR A N 1
ATOM 1488 C CA . TYR A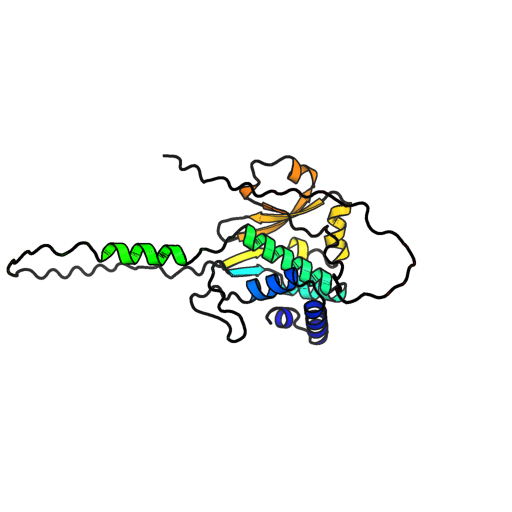 1 196 ? 0.369 0.899 14.144 1.00 93.38 196 TYR A CA 1
ATOM 1489 C C . TYR A 1 196 ? 0.487 -0.590 13.813 1.00 93.38 196 TYR A C 1
ATOM 1491 O O . TYR A 1 196 ? 0.304 -1.472 14.649 1.00 93.38 196 TYR A O 1
ATOM 1499 N N . VAL A 1 197 ? 0.796 -0.872 12.547 1.00 93.81 197 VAL A N 1
ATOM 1500 C CA . VAL A 1 197 ? 1.041 -2.212 12.008 1.00 93.81 197 VAL A CA 1
ATOM 1501 C C . VAL A 1 197 ? 2.377 -2.212 11.279 1.00 93.81 197 VAL A C 1
ATOM 1503 O O . VAL A 1 197 ? 2.573 -1.473 10.320 1.00 93.81 197 VAL A O 1
ATOM 1506 N N . LEU A 1 198 ? 3.290 -3.077 11.707 1.00 94.25 198 LEU A N 1
ATOM 1507 C CA . LEU A 1 198 ? 4.596 -3.239 11.079 1.00 94.25 198 LEU A CA 1
ATOM 1508 C C . LEU A 1 198 ? 4.463 -3.838 9.662 1.00 94.25 198 LEU A C 1
ATOM 1510 O O . LEU A 1 198 ? 3.837 -4.891 9.483 1.00 94.25 198 LEU A O 1
ATOM 1514 N N . LEU A 1 199 ? 5.060 -3.180 8.663 1.00 94.62 199 LEU A N 1
ATOM 1515 C CA . LEU A 1 199 ? 5.070 -3.623 7.266 1.00 94.62 199 LEU A CA 1
ATOM 1516 C C . LEU A 1 199 ? 6.250 -4.558 7.017 1.00 94.62 199 LEU A C 1
ATOM 1518 O O . LEU A 1 199 ? 7.398 -4.149 7.160 1.00 94.62 199 LEU A O 1
ATOM 1522 N N . ARG A 1 200 ? 5.992 -5.792 6.577 1.00 92.94 200 ARG A N 1
ATOM 1523 C CA . ARG A 1 200 ? 6.994 -6.863 6.397 1.00 92.94 200 ARG A CA 1
ATOM 1524 C C . ARG A 1 200 ? 7.893 -6.680 5.165 1.00 92.94 200 ARG A C 1
ATOM 1526 O O . ARG A 1 200 ? 8.094 -7.627 4.410 1.00 92.94 200 ARG A O 1
ATOM 1533 N N . LEU A 1 201 ? 8.450 -5.488 4.965 1.00 88.75 201 LEU A N 1
ATOM 1534 C CA . LEU A 1 201 ? 9.266 -5.160 3.791 1.00 88.75 201 LEU A CA 1
ATOM 1535 C C . LEU A 1 201 ? 10.688 -5.745 3.857 1.00 88.75 201 LEU A C 1
ATOM 1537 O O . LEU A 1 201 ? 11.319 -5.917 2.826 1.00 88.75 201 LEU A O 1
ATOM 1541 N N . TRP A 1 202 ? 11.182 -6.113 5.044 1.00 79.00 202 TRP A N 1
ATOM 1542 C CA . TRP A 1 202 ? 12.527 -6.689 5.228 1.00 79.00 202 TRP A CA 1
ATOM 1543 C C . TRP A 1 202 ? 12.601 -8.188 4.934 1.00 79.00 202 TRP A C 1
ATOM 1545 O O . TRP A 1 202 ? 13.686 -8.750 4.779 1.00 79.00 202 TRP A O 1
ATOM 1555 N N . ARG A 1 203 ? 11.461 -8.889 4.925 1.00 71.06 203 ARG A N 1
ATOM 1556 C CA . ARG A 1 203 ? 11.484 -10.307 4.594 1.00 71.06 203 ARG A CA 1
ATOM 1557 C C . ARG A 1 203 ? 11.735 -10.368 3.102 1.00 71.06 203 ARG A C 1
ATOM 1559 O O . ARG A 1 203 ? 10.875 -9.959 2.330 1.00 71.06 203 ARG A O 1
ATOM 1566 N N . GLY A 1 204 ? 12.844 -10.986 2.704 1.00 62.31 204 GLY A N 1
ATOM 1567 C CA . GLY A 1 204 ? 13.079 -11.454 1.336 1.00 62.31 204 GLY A CA 1
ATOM 1568 C C . GLY A 1 204 ? 12.026 -12.460 0.845 1.00 62.31 204 GLY A C 1
ATOM 1569 O O . GLY A 1 204 ? 12.321 -13.256 -0.025 1.00 62.31 204 GLY A O 1
ATOM 1570 N N . ALA A 1 205 ? 10.806 -12.443 1.391 1.00 52.66 205 ALA A N 1
ATOM 1571 C CA . ALA A 1 205 ? 9.600 -13.113 0.937 1.00 52.66 205 ALA A CA 1
ATOM 1572 C C . ALA A 1 205 ? 9.137 -12.633 -0.450 1.00 52.66 205 ALA A C 1
ATOM 1574 O O . ALA A 1 205 ? 8.220 -13.220 -1.015 1.00 52.66 205 ALA A O 1
ATOM 1575 N N . PHE A 1 206 ? 9.787 -11.614 -1.025 1.00 60.78 206 PHE A N 1
ATOM 1576 C CA . PHE A 1 206 ? 9.736 -11.362 -2.467 1.00 60.78 206 PHE A CA 1
ATOM 1577 C C . PHE A 1 206 ? 10.535 -12.393 -3.270 1.00 60.78 206 PHE A C 1
ATOM 1579 O O . PHE A 1 206 ? 10.444 -12.398 -4.493 1.00 60.78 206 PHE A O 1
ATOM 1586 N N . ALA A 1 207 ? 11.322 -13.255 -2.611 1.00 55.09 207 ALA A N 1
ATOM 1587 C CA . ALA A 1 207 ? 11.938 -14.406 -3.241 1.00 55.09 207 ALA A CA 1
ATOM 1588 C C . ALA A 1 207 ? 10.816 -15.240 -3.841 1.00 55.09 207 ALA A C 1
ATOM 1590 O O . ALA A 1 207 ? 10.038 -15.880 -3.131 1.00 55.09 207 ALA A O 1
ATOM 1591 N N . ILE A 1 208 ? 10.744 -15.131 -5.163 1.00 53.97 208 ILE A N 1
ATOM 1592 C CA . ILE A 1 208 ? 9.909 -15.874 -6.082 1.00 53.97 208 ILE A CA 1
ATOM 1593 C C . ILE A 1 208 ? 9.897 -17.310 -5.571 1.00 53.97 208 ILE A C 1
ATOM 1595 O O . ILE A 1 208 ? 10.879 -18.043 -5.690 1.00 53.97 208 ILE A O 1
ATOM 1599 N N . SER A 1 209 ? 8.807 -17.689 -4.910 1.00 51.44 209 SER A N 1
ATOM 1600 C CA . SER A 1 209 ? 8.511 -19.092 -4.690 1.00 51.44 209 SER A CA 1
ATOM 1601 C C . SER A 1 209 ? 8.092 -19.562 -6.065 1.00 51.44 209 SER A C 1
ATOM 1603 O O . SER A 1 209 ? 6.924 -19.465 -6.421 1.00 51.44 209 SER A O 1
ATOM 1605 N N . ASP A 1 210 ? 9.073 -19.927 -6.882 1.00 51.16 210 ASP A N 1
ATOM 1606 C CA . ASP A 1 210 ? 8.819 -20.649 -8.109 1.00 51.16 210 ASP A CA 1
ATOM 1607 C C . ASP A 1 210 ? 8.707 -22.123 -7.706 1.00 51.16 210 ASP A C 1
ATOM 1609 O O . ASP A 1 210 ? 9.731 -22.778 -7.491 1.00 51.16 210 ASP A O 1
ATOM 1613 N N . PRO A 1 211 ? 7.490 -22.664 -7.504 1.00 56.09 211 PRO A N 1
ATOM 1614 C CA . PRO A 1 211 ? 7.339 -24.070 -7.155 1.00 56.09 211 PRO A CA 1
ATOM 1615 C C . PRO A 1 211 ? 7.822 -24.995 -8.284 1.00 56.09 211 PRO A C 1
ATOM 1617 O O . PRO A 1 211 ? 7.980 -26.187 -8.037 1.00 56.09 211 PRO A O 1
ATOM 1620 N N . ASN A 1 212 ? 8.078 -24.467 -9.491 1.00 53.78 212 ASN A N 1
ATOM 1621 C CA . ASN A 1 212 ? 8.485 -25.238 -10.664 1.00 53.78 212 ASN A CA 1
ATOM 1622 C C . ASN A 1 212 ? 9.979 -25.150 -11.008 1.00 53.78 212 ASN A C 1
ATOM 1624 O O . ASN A 1 212 ? 10.413 -25.827 -11.943 1.00 53.78 212 ASN A O 1
ATOM 1628 N N . VAL A 1 213 ? 10.807 -24.425 -10.245 1.00 54.50 213 VAL A N 1
ATOM 1629 C CA . VAL A 1 213 ? 12.271 -24.542 -10.382 1.00 54.50 213 VAL A CA 1
ATOM 1630 C C . VAL A 1 213 ? 12.734 -25.781 -9.612 1.00 54.50 213 VAL A C 1
ATOM 1632 O O . VAL A 1 213 ? 13.361 -25.720 -8.561 1.00 54.50 213 VAL A O 1
ATOM 1635 N N . HIS A 1 214 ? 12.423 -26.956 -10.157 1.00 46.00 214 HIS A N 1
ATOM 1636 C CA . HIS A 1 214 ? 13.110 -28.216 -9.844 1.00 46.00 214 HIS A CA 1
ATOM 1637 C C . HIS A 1 214 ? 14.393 -28.368 -10.689 1.00 46.00 214 HIS A C 1
ATOM 1639 O O . HIS A 1 214 ? 14.795 -29.468 -11.066 1.00 46.00 214 HIS A O 1
ATOM 1645 N N . GLY A 1 215 ? 15.048 -27.246 -11.003 1.00 48.94 215 GLY A N 1
ATOM 1646 C CA . GLY A 1 215 ? 16.303 -27.200 -11.743 1.00 48.94 215 GLY A CA 1
ATOM 1647 C C . GLY A 1 215 ? 17.500 -27.375 -10.814 1.00 48.94 215 GLY A C 1
ATOM 1648 O O . GLY A 1 215 ? 17.876 -26.457 -10.091 1.00 48.94 215 GLY A O 1
ATOM 1649 N N . ARG A 1 216 ? 18.097 -28.568 -10.843 1.00 50.19 216 ARG A N 1
ATOM 1650 C CA . ARG A 1 216 ? 19.414 -28.887 -10.274 1.00 50.19 216 ARG A CA 1
ATOM 1651 C C . ARG A 1 216 ? 20.495 -27.899 -10.750 1.00 50.19 216 ARG A C 1
ATOM 1653 O O . ARG A 1 216 ? 20.605 -27.661 -11.947 1.00 50.19 216 ARG A O 1
ATOM 1660 N N . GLY A 1 217 ? 21.357 -27.460 -9.828 1.00 49.78 217 GLY A N 1
ATOM 1661 C CA . GLY A 1 217 ? 22.639 -26.784 -10.099 1.00 49.78 217 GLY A CA 1
ATOM 1662 C C . GLY A 1 217 ? 22.843 -25.586 -9.165 1.00 49.78 217 GLY A C 1
ATOM 1663 O O . GLY A 1 217 ? 22.345 -24.508 -9.440 1.00 49.78 217 GLY A O 1
ATOM 1664 N N . ALA A 1 218 ? 23.322 -25.767 -7.931 1.00 49.53 218 ALA A N 1
ATOM 1665 C CA . ALA A 1 218 ? 24.741 -25.840 -7.552 1.00 49.53 218 ALA A CA 1
ATOM 1666 C C . ALA A 1 218 ? 25.565 -24.621 -8.017 1.00 49.53 218 ALA A C 1
ATOM 1668 O O . ALA A 1 218 ? 25.880 -24.497 -9.194 1.00 49.53 218 ALA A O 1
ATOM 1669 N N . GLY A 1 219 ? 25.961 -23.768 -7.067 1.00 47.09 219 GLY A N 1
ATOM 1670 C CA . GLY A 1 219 ? 26.945 -22.700 -7.273 1.00 47.09 219 GLY A CA 1
ATOM 1671 C C . GLY A 1 219 ? 26.628 -21.478 -6.419 1.00 47.09 219 GLY A C 1
ATOM 1672 O O . GLY A 1 219 ? 25.703 -20.742 -6.728 1.00 47.09 219 GLY A O 1
ATOM 1673 N N . GLY A 1 220 ? 27.332 -21.328 -5.297 1.00 49.72 220 GLY A N 1
ATOM 1674 C CA . GLY A 1 220 ? 26.994 -20.398 -4.225 1.00 49.72 220 GLY A CA 1
ATOM 1675 C C . GLY A 1 220 ? 27.118 -18.915 -4.569 1.00 49.72 220 GLY A C 1
ATOM 1676 O O . GLY A 1 220 ? 27.868 -18.525 -5.451 1.00 49.72 220 GLY A O 1
ATOM 1677 N N . SER A 1 221 ? 26.407 -18.094 -3.802 1.00 46.16 221 SER A N 1
ATOM 1678 C CA . SER A 1 221 ? 27.012 -17.064 -2.953 1.00 46.16 221 SER A CA 1
ATOM 1679 C C . SER A 1 221 ? 25.905 -16.388 -2.144 1.00 46.16 221 SER A C 1
ATOM 1681 O O . SER A 1 221 ? 24.872 -16.011 -2.687 1.00 46.16 221 SER A O 1
ATOM 1683 N N . ASP A 1 222 ? 26.146 -16.288 -0.841 1.00 45.56 222 ASP A N 1
ATOM 1684 C CA . ASP A 1 222 ? 25.555 -15.344 0.108 1.00 45.56 222 ASP A CA 1
ATOM 1685 C C . ASP A 1 222 ? 24.041 -15.087 0.035 1.00 45.56 222 ASP A C 1
ATOM 1687 O O . ASP A 1 222 ? 23.546 -14.118 -0.544 1.00 45.56 222 ASP A O 1
ATOM 1691 N N . ARG A 1 223 ? 23.278 -15.925 0.742 1.00 46.59 223 ARG A N 1
ATOM 1692 C CA . ARG A 1 223 ? 21.926 -15.568 1.170 1.00 46.59 223 ARG A CA 1
ATOM 1693 C C . ARG A 1 223 ? 21.730 -15.890 2.650 1.00 46.59 223 ARG A C 1
ATOM 1695 O O . ARG A 1 223 ? 21.710 -17.049 3.045 1.00 46.59 223 ARG A O 1
ATOM 1702 N N . SER A 1 224 ? 21.475 -14.815 3.397 1.00 41.12 224 SER A N 1
ATOM 1703 C CA . SER A 1 224 ? 20.687 -14.751 4.635 1.00 41.12 224 SER A CA 1
ATOM 1704 C C . SER A 1 224 ? 21.400 -14.980 5.972 1.00 41.12 224 SER A C 1
ATOM 1706 O O . SER A 1 224 ? 21.400 -16.076 6.522 1.00 41.12 224 SER A O 1
ATOM 1708 N N . VAL A 1 225 ? 21.785 -13.864 6.602 1.00 35.81 225 VAL A N 1
ATOM 1709 C CA . VAL A 1 225 ? 21.842 -13.723 8.069 1.00 35.81 225 VAL A CA 1
ATOM 1710 C C . VAL A 1 225 ? 20.766 -12.732 8.526 1.00 35.81 225 VAL A C 1
ATOM 1712 O O . VAL A 1 225 ? 21.072 -11.701 9.094 1.00 35.81 225 VAL A O 1
ATOM 1715 N N . LEU A 1 226 ? 19.488 -13.001 8.245 1.00 39.00 226 LEU A N 1
ATOM 1716 C CA . LEU A 1 226 ? 18.362 -12.334 8.924 1.00 39.00 226 LEU A CA 1
ATOM 1717 C C . LEU A 1 226 ? 17.173 -13.301 9.008 1.00 39.00 226 LEU A C 1
ATOM 1719 O O . LEU A 1 226 ? 16.097 -13.075 8.451 1.00 39.00 226 LEU A O 1
ATOM 1723 N N . THR A 1 227 ? 17.381 -14.419 9.703 1.00 37.47 227 THR A N 1
ATOM 1724 C CA . THR A 1 227 ? 16.312 -15.363 10.043 1.00 37.47 227 THR A CA 1
ATOM 1725 C C . THR A 1 227 ? 15.933 -15.180 11.512 1.00 37.47 227 THR A C 1
ATOM 1727 O O . THR A 1 227 ? 16.788 -15.218 12.386 1.00 37.47 227 THR A O 1
ATOM 1730 N N . ALA A 1 228 ? 14.625 -15.038 11.750 1.00 35.19 228 ALA A N 1
ATOM 1731 C CA . ALA A 1 228 ? 13.923 -15.118 13.037 1.00 35.19 228 ALA A CA 1
ATOM 1732 C C . ALA A 1 228 ? 13.877 -13.870 13.950 1.00 35.19 228 ALA A C 1
ATOM 1734 O O . ALA A 1 228 ? 14.273 -13.901 15.106 1.00 35.19 228 ALA A O 1
ATOM 1735 N N . LEU A 1 229 ? 13.156 -12.837 13.500 1.00 35.34 229 LEU A N 1
ATOM 1736 C CA . LEU A 1 229 ? 12.231 -12.101 14.373 1.00 35.34 229 LEU A CA 1
ATOM 1737 C C . LEU A 1 229 ? 10.809 -12.328 13.842 1.00 35.34 229 LEU A C 1
ATOM 1739 O O . LEU A 1 229 ? 10.384 -11.790 12.815 1.00 35.34 229 LEU A O 1
ATOM 1743 N N . SER A 1 230 ? 10.086 -13.239 14.493 1.00 34.53 230 SER A N 1
ATOM 1744 C CA . SER A 1 230 ? 8.659 -13.471 14.268 1.00 34.53 230 SER A CA 1
ATOM 1745 C C . SER A 1 230 ? 7.899 -12.977 15.489 1.00 34.53 230 SER A C 1
ATOM 1747 O O . SER A 1 230 ? 7.428 -13.769 16.301 1.00 34.53 230 SER A O 1
ATOM 1749 N N . VAL A 1 231 ? 7.781 -11.657 15.621 1.00 39.44 231 VAL A N 1
ATOM 1750 C CA . VAL A 1 231 ? 6.907 -11.051 16.626 1.00 39.44 231 VAL A CA 1
ATOM 1751 C C . VAL A 1 231 ? 5.465 -11.308 16.185 1.00 39.44 231 VAL A C 1
ATOM 1753 O O . VAL A 1 231 ? 4.955 -10.682 15.258 1.00 39.44 231 VAL A O 1
ATOM 1756 N N . ARG A 1 232 ? 4.807 -12.293 16.804 1.00 34.03 232 ARG A N 1
ATOM 1757 C CA . ARG A 1 232 ? 3.354 -12.474 16.696 1.00 34.03 232 ARG A CA 1
ATOM 1758 C C . ARG A 1 232 ? 2.675 -11.436 17.592 1.00 34.03 232 ARG A C 1
ATOM 1760 O O . ARG A 1 232 ? 2.216 -11.760 18.681 1.00 34.03 232 ARG A O 1
ATOM 1767 N N . THR A 1 233 ? 2.603 -10.186 17.150 1.00 39.38 233 THR A N 1
ATOM 1768 C CA . THR A 1 233 ? 1.766 -9.165 17.795 1.00 39.38 233 THR A CA 1
ATOM 1769 C C . THR A 1 233 ? 0.346 -9.272 17.250 1.00 39.38 233 THR A C 1
ATOM 1771 O O . THR A 1 233 ? -0.024 -8.648 16.263 1.00 39.38 233 THR A O 1
ATOM 1774 N N . ALA A 1 234 ? -0.466 -10.098 17.904 1.00 36.34 234 ALA A N 1
ATOM 1775 C CA . ALA A 1 234 ? -1.921 -10.016 17.829 1.00 36.34 234 ALA A CA 1
ATOM 1776 C C . ALA A 1 234 ? -2.452 -9.820 19.254 1.00 36.34 234 ALA A C 1
ATOM 1778 O O . ALA A 1 234 ? -3.061 -10.710 19.843 1.00 36.34 234 ALA A O 1
ATOM 1779 N N . VAL A 1 235 ? -2.171 -8.654 19.842 1.00 39.66 235 VAL A N 1
ATOM 1780 C CA . VAL A 1 235 ? -2.752 -8.260 21.130 1.00 39.66 235 VAL A CA 1
ATOM 1781 C C . VAL A 1 235 ? -4.123 -7.650 20.848 1.00 39.66 235 VAL A C 1
ATOM 1783 O O . VAL A 1 235 ? -4.262 -6.456 20.600 1.00 39.66 235 VAL A O 1
ATOM 1786 N N . ARG A 1 236 ? -5.161 -8.489 20.851 1.00 36.56 236 ARG A N 1
ATOM 1787 C CA . ARG A 1 236 ? -6.558 -8.039 20.825 1.00 36.56 236 ARG A CA 1
ATOM 1788 C C . ARG A 1 236 ? -6.934 -7.594 22.246 1.00 36.56 236 ARG A C 1
ATOM 1790 O O . ARG A 1 236 ? -7.288 -8.432 23.072 1.00 36.56 236 ARG A O 1
ATOM 1797 N N . ARG A 1 237 ? -6.841 -6.298 22.568 1.00 41.81 237 ARG A N 1
ATOM 1798 C CA . ARG A 1 237 ? -7.446 -5.763 23.805 1.00 41.81 237 ARG A CA 1
ATOM 1799 C C . ARG A 1 237 ? -8.921 -5.448 23.558 1.00 41.81 237 ARG A C 1
ATOM 1801 O O . ARG A 1 237 ? -9.267 -4.819 22.563 1.00 41.81 237 ARG A O 1
ATOM 1808 N N . ARG A 1 238 ? -9.789 -5.927 24.456 1.00 35.38 238 ARG A N 1
ATOM 1809 C CA . ARG A 1 238 ? -11.200 -5.518 24.522 1.00 35.38 238 ARG A CA 1
ATOM 1810 C C . ARG A 1 238 ? -11.263 -4.031 24.908 1.00 35.38 238 ARG A C 1
ATOM 1812 O O . ARG A 1 238 ? -10.476 -3.632 25.766 1.00 35.38 238 ARG A O 1
ATOM 1819 N N . PRO A 1 239 ? -12.172 -3.229 24.331 1.00 40.69 239 PRO A N 1
ATOM 1820 C CA . PRO A 1 239 ? -12.384 -1.861 24.785 1.00 40.69 239 PRO A CA 1
ATOM 1821 C C . PRO A 1 239 ? -12.886 -1.875 26.235 1.00 40.69 239 PRO A C 1
ATOM 1823 O O . PRO A 1 239 ? -13.885 -2.521 26.552 1.00 40.69 239 PRO A O 1
ATOM 1826 N N . THR A 1 240 ? -12.172 -1.190 27.125 1.00 43.12 240 THR A N 1
ATOM 1827 C CA . THR A 1 240 ? -12.651 -0.867 28.470 1.00 43.12 240 THR A CA 1
ATOM 1828 C C . THR A 1 240 ? -13.677 0.251 28.345 1.00 43.12 240 THR A C 1
ATOM 1830 O O . THR A 1 240 ? -13.328 1.389 28.044 1.00 43.12 240 THR A O 1
ATOM 1833 N N . VAL A 1 241 ? -14.951 -0.087 28.535 1.00 51.41 241 VAL A N 1
ATOM 1834 C CA . VAL A 1 241 ? -16.029 0.897 28.675 1.00 51.41 241 VAL A CA 1
ATOM 1835 C C . VAL A 1 241 ? -15.870 1.541 30.050 1.00 51.41 241 VAL A C 1
ATOM 1837 O O . VAL A 1 241 ? -16.067 0.869 31.063 1.00 51.41 241 VAL A O 1
ATOM 1840 N N . HIS A 1 242 ? -15.483 2.814 30.098 1.00 48.06 242 HIS A N 1
ATOM 1841 C CA . HIS A 1 242 ? -15.627 3.604 31.317 1.00 48.06 242 HIS A CA 1
ATOM 1842 C C . HIS A 1 242 ? -17.113 3.941 31.482 1.00 48.06 242 HIS A C 1
ATOM 1844 O O . HIS A 1 242 ? -17.716 4.530 30.586 1.00 48.06 242 HIS A O 1
ATOM 1850 N N . LYS A 1 243 ? -17.694 3.453 32.582 1.00 52.12 243 LYS A N 1
ATOM 1851 C CA . LYS A 1 243 ? -19.012 3.851 33.086 1.00 52.12 243 LYS A CA 1
ATOM 1852 C C . LYS A 1 243 ? -18.886 5.126 33.902 1.00 52.12 243 LYS A C 1
ATOM 1854 O O . LYS A 1 243 ? -17.835 5.258 34.570 1.00 52.12 243 LYS A O 1
#

Secondary structure (DSSP, 8-state):
-HHHHHH-SHHHHHHHHHHHHHS-HHHHHHHHHHHT--SSTT---TTS-----S-EEEEETHHHHHHHHTTT-HHHHHHHHHHHHHHHHHHS----GGGTTHHHHTTSS-----------------------------EEEEE-HHHHH--SHHHHHHTTTTTEEEEEEE-SSSEEEEEEEEHHHHHH-GGGGGGEEE--TTSGGGS---TT------------S-----------PPP----

Radius of gyration: 24.49 Å; chains: 1; bounding box: 90×44×55 Å